Protein AF-A0A6L6ZZL6-F1 (afdb_monomer_lite)

pLDDT: mean 83.83, std 13.06, range [41.16, 98.5]

InterPro domains:
  IPR025153 Ead/Ea22-like protein [PF13935] (2-144)

Structure (mmCIF, N/CA/C/O backbone):
data_AF-A0A6L6ZZL6-F1
#
_entry.id   AF-A0A6L6ZZL6-F1
#
loop_
_atom_site.group_PDB
_atom_site.id
_atom_site.type_symbol
_atom_site.label_atom_id
_atom_site.label_alt_id
_atom_site.label_comp_id
_atom_site.label_asym_id
_atom_site.label_entity_id
_atom_site.label_seq_id
_atom_site.pdbx_PDB_ins_code
_atom_site.Cartn_x
_atom_site.Cartn_y
_atom_site.Cartn_z
_atom_site.occupancy
_atom_site.B_iso_or_equiv
_atom_site.auth_seq_id
_atom_site.auth_comp_id
_atom_site.auth_asym_id
_atom_site.auth_atom_id
_atom_site.pdbx_PDB_model_num
ATOM 1 N N . MET A 1 1 ? 24.757 17.516 -23.265 1.00 49.56 1 MET A N 1
ATOM 2 C CA . MET A 1 1 ? 24.473 16.257 -23.984 1.00 49.56 1 MET A CA 1
ATOM 3 C C . MET A 1 1 ? 23.352 16.519 -24.968 1.00 49.56 1 MET A C 1
ATOM 5 O O . MET A 1 1 ? 22.313 17.016 -24.548 1.00 49.56 1 MET A O 1
ATOM 9 N N . SER A 1 2 ? 23.573 16.273 -26.258 1.00 66.62 2 SER A N 1
ATOM 10 C CA . SER A 1 2 ? 22.495 16.266 -27.250 1.00 66.62 2 SER A CA 1
ATOM 11 C C . SER A 1 2 ? 21.527 15.122 -26.935 1.00 66.62 2 SER A C 1
ATOM 13 O O . SER A 1 2 ? 21.936 14.062 -26.462 1.00 66.62 2 SER A O 1
ATOM 15 N N . LYS A 1 3 ? 20.229 15.348 -27.148 1.00 86.81 3 LYS A N 1
ATOM 16 C CA . LYS A 1 3 ? 19.216 14.299 -27.012 1.00 86.81 3 LYS A CA 1
ATOM 17 C C . LYS A 1 3 ? 19.415 13.307 -28.160 1.00 86.81 3 LYS A C 1
ATOM 19 O O . LYS A 1 3 ? 19.412 13.726 -29.313 1.00 86.81 3 LYS A O 1
ATOM 24 N N . ILE A 1 4 ? 19.618 12.029 -27.842 1.00 90.06 4 ILE A N 1
ATOM 25 C CA . ILE A 1 4 ? 19.694 10.966 -28.851 1.00 90.06 4 ILE A CA 1
ATOM 26 C C . ILE A 1 4 ? 18.319 10.847 -29.512 1.00 90.06 4 ILE A C 1
ATOM 28 O O . ILE A 1 4 ? 17.299 10.773 -28.822 1.00 90.06 4 ILE A O 1
ATOM 32 N N . ASP A 1 5 ? 18.298 10.845 -30.841 1.00 94.31 5 ASP A N 1
ATOM 33 C CA . ASP A 1 5 ? 17.099 10.545 -31.613 1.00 94.31 5 ASP A CA 1
ATOM 34 C C . ASP A 1 5 ? 16.975 9.024 -31.774 1.00 94.31 5 ASP A C 1
ATOM 36 O O . ASP A 1 5 ? 17.610 8.410 -32.632 1.00 94.31 5 ASP A O 1
ATOM 40 N N . TYR A 1 6 ? 16.183 8.407 -30.896 1.00 94.44 6 TYR A N 1
ATOM 41 C CA . TYR A 1 6 ? 15.979 6.958 -30.883 1.00 94.44 6 TYR A CA 1
ATOM 42 C C . TYR A 1 6 ? 15.261 6.443 -32.134 1.00 94.44 6 TYR A C 1
ATOM 44 O O . TYR A 1 6 ? 15.491 5.300 -32.523 1.00 94.44 6 TYR A O 1
ATOM 52 N N . GLN A 1 7 ? 14.424 7.267 -32.773 1.00 94.75 7 GLN A N 1
ATOM 53 C CA . GLN A 1 7 ? 13.713 6.864 -33.983 1.00 94.75 7 GLN A CA 1
ATOM 54 C C . GLN A 1 7 ? 14.668 6.850 -35.174 1.00 94.75 7 GLN A C 1
ATOM 56 O O . GLN A 1 7 ? 14.731 5.859 -35.898 1.00 94.75 7 GLN A O 1
ATOM 61 N N . ALA A 1 8 ? 15.482 7.899 -35.317 1.00 95.56 8 ALA A N 1
ATOM 62 C CA . ALA A 1 8 ? 16.536 7.923 -36.324 1.00 95.56 8 ALA A CA 1
ATOM 63 C C . ALA A 1 8 ? 17.537 6.770 -36.122 1.00 95.56 8 ALA A C 1
ATOM 65 O O . ALA A 1 8 ? 17.935 6.119 -37.087 1.00 95.56 8 ALA A O 1
ATOM 66 N N . LEU A 1 9 ? 17.908 6.468 -34.870 1.00 95.62 9 LEU A N 1
ATOM 67 C CA . LEU A 1 9 ? 18.793 5.344 -34.555 1.00 95.62 9 LEU A CA 1
ATOM 68 C C . LEU A 1 9 ? 18.167 3.990 -34.924 1.00 95.62 9 LEU A C 1
ATOM 70 O O . LEU A 1 9 ? 18.853 3.143 -35.497 1.00 95.62 9 LEU A O 1
ATOM 74 N N . ARG A 1 10 ? 16.871 3.798 -34.645 1.00 97.25 10 ARG A N 1
ATOM 75 C CA . ARG A 1 10 ? 16.126 2.592 -35.032 1.00 97.25 10 ARG A CA 1
ATOM 76 C C . ARG A 1 10 ? 16.127 2.400 -36.546 1.00 97.25 10 ARG A C 1
ATOM 78 O O . ARG A 1 10 ? 16.482 1.326 -37.016 1.00 97.25 10 ARG A O 1
ATOM 85 N N . GLU A 1 11 ? 15.804 3.446 -37.305 1.00 96.94 11 GLU A N 1
ATOM 86 C CA . GLU A 1 11 ? 15.771 3.388 -38.772 1.00 96.94 11 GLU A CA 1
ATOM 87 C C . GLU A 1 11 ? 17.134 3.046 -39.385 1.00 96.94 11 GLU A C 1
ATOM 89 O O . GLU A 1 11 ? 17.204 2.350 -40.399 1.00 96.94 11 GLU A O 1
ATOM 94 N N . ILE A 1 12 ? 18.224 3.539 -38.788 1.00 95.38 12 ILE A N 1
ATOM 95 C CA . ILE A 1 12 ? 19.585 3.197 -39.213 1.00 95.38 12 ILE A CA 1
ATOM 96 C C . ILE A 1 12 ? 19.886 1.727 -38.889 1.00 95.38 12 ILE A C 1
ATOM 98 O O . ILE A 1 12 ? 20.399 1.013 -39.750 1.00 95.38 12 ILE A O 1
ATOM 102 N N . ALA A 1 13 ? 19.534 1.256 -37.689 1.00 94.88 13 ALA A N 1
ATOM 103 C CA . ALA A 1 13 ? 19.768 -0.127 -37.277 1.00 94.88 13 ALA A CA 1
ATOM 104 C C . ALA A 1 13 ? 18.961 -1.138 -38.119 1.00 94.88 13 ALA A C 1
ATOM 106 O O . ALA A 1 13 ? 19.500 -2.159 -38.536 1.00 94.88 13 ALA A O 1
ATOM 107 N N . GLU A 1 14 ? 17.704 -0.842 -38.455 1.00 95.62 14 GLU A N 1
ATOM 108 C CA . GLU A 1 14 ? 16.868 -1.701 -39.311 1.00 95.62 14 GLU A CA 1
ATOM 109 C C . GLU A 1 14 ? 17.412 -1.844 -40.741 1.00 95.62 14 GLU A C 1
ATOM 111 O O . GLU A 1 14 ? 17.222 -2.883 -41.375 1.00 95.62 14 GLU A O 1
ATOM 116 N N . LYS A 1 15 ? 18.095 -0.815 -41.259 1.00 94.31 15 LYS A N 1
ATOM 117 C CA . LYS A 1 15 ? 18.707 -0.823 -42.601 1.00 94.31 15 LYS A CA 1
ATOM 118 C C . LYS A 1 15 ? 20.097 -1.457 -42.629 1.00 94.31 15 LYS A C 1
ATOM 120 O O . LYS A 1 15 ? 20.570 -1.825 -43.704 1.00 94.31 15 LYS A O 1
ATOM 125 N N . ALA A 1 16 ? 20.764 -1.541 -41.483 1.00 91.81 16 ALA A N 1
ATOM 126 C CA . ALA A 1 16 ? 22.101 -2.102 -41.369 1.00 91.81 16 ALA A CA 1
ATOM 127 C C . ALA A 1 16 ? 22.088 -3.639 -41.475 1.00 91.81 16 ALA A C 1
ATOM 129 O O . ALA A 1 16 ? 21.040 -4.287 -41.516 1.00 91.81 16 ALA A O 1
ATOM 130 N N . THR A 1 17 ? 23.273 -4.249 -41.544 1.00 89.44 17 THR A N 1
ATOM 131 C CA . THR A 1 17 ? 23.411 -5.704 -41.676 1.00 89.44 17 THR A CA 1
ATOM 132 C C . THR A 1 17 ? 22.758 -6.415 -40.489 1.00 89.44 17 THR A C 1
ATOM 134 O O . THR A 1 17 ? 23.280 -6.404 -39.378 1.00 89.44 17 THR A O 1
ATOM 137 N N . CYS A 1 18 ? 21.609 -7.052 -40.718 1.00 86.81 18 CYS A N 1
ATOM 138 C CA . CYS A 1 18 ? 20.896 -7.799 -39.685 1.00 86.81 18 CYS A CA 1
ATOM 139 C C . CYS A 1 18 ? 21.624 -9.096 -39.284 1.00 86.81 18 CYS A C 1
ATOM 141 O O . CYS A 1 18 ? 22.400 -9.649 -40.075 1.00 86.81 18 CYS A O 1
ATOM 143 N N . GLY A 1 19 ? 21.301 -9.595 -38.086 1.00 85.00 19 GLY A N 1
ATOM 144 C CA . GLY A 1 19 ? 21.838 -10.833 -37.512 1.00 85.00 19 GLY A CA 1
ATOM 145 C C . GLY A 1 19 ? 22.906 -10.597 -36.442 1.00 85.00 19 GLY A C 1
ATOM 146 O O . GLY A 1 19 ? 23.252 -9.458 -36.135 1.00 85.00 19 GLY A O 1
ATOM 147 N N . VAL A 1 20 ? 23.411 -11.688 -35.862 1.00 84.94 20 VAL A N 1
ATOM 148 C CA . VAL A 1 20 ? 24.568 -11.656 -34.954 1.00 84.94 20 VAL A CA 1
ATOM 149 C C . VAL A 1 20 ? 25.821 -11.394 -35.778 1.00 84.94 20 VAL A C 1
ATOM 151 O O . VAL A 1 20 ? 25.981 -11.960 -36.857 1.00 84.94 20 VAL A O 1
ATOM 154 N N . TRP A 1 21 ? 26.684 -10.510 -35.288 1.00 88.44 21 TRP A N 1
ATOM 155 C CA . TRP A 1 21 ? 27.968 -10.230 -35.914 1.00 88.44 21 TRP A CA 1
ATOM 156 C C . TRP A 1 21 ? 29.036 -10.987 -35.133 1.00 88.44 21 TRP A C 1
ATOM 158 O O . TRP A 1 21 ? 29.104 -10.867 -33.912 1.00 88.44 21 TRP A O 1
ATOM 168 N N . SER A 1 22 ? 29.840 -11.784 -35.829 1.00 81.38 22 SER A N 1
ATOM 169 C CA . SER A 1 22 ? 30.973 -12.500 -35.247 1.00 81.38 22 SER A CA 1
ATOM 170 C C . SER A 1 22 ? 32.254 -12.097 -35.959 1.00 81.38 22 SER A C 1
ATOM 172 O O . SER A 1 22 ? 32.299 -12.070 -37.193 1.00 81.38 22 SER A O 1
ATOM 174 N N . LEU A 1 23 ? 33.280 -11.805 -35.164 1.00 76.50 23 LEU A N 1
ATOM 175 C CA . LEU A 1 23 ? 34.645 -11.609 -35.631 1.00 76.50 23 LEU A CA 1
ATOM 176 C C . LEU A 1 23 ? 35.369 -12.952 -35.625 1.00 76.50 23 LEU A C 1
ATOM 178 O O . LEU A 1 23 ? 35.178 -13.769 -34.723 1.00 76.50 23 LEU A O 1
ATOM 182 N N . GLU A 1 24 ? 36.214 -13.169 -36.623 1.00 69.88 24 GLU A N 1
ATOM 183 C CA . GLU A 1 24 ? 37.090 -14.332 -36.700 1.00 69.88 24 GLU A CA 1
ATOM 184 C C . GLU A 1 24 ? 38.510 -13.858 -37.003 1.00 69.88 24 GLU A C 1
ATOM 186 O O . GLU A 1 24 ? 38.744 -13.205 -38.018 1.00 69.88 24 GLU A O 1
ATOM 191 N N . TYR A 1 25 ? 39.460 -14.207 -36.137 1.00 66.44 25 TYR A N 1
ATOM 192 C CA . TYR A 1 25 ? 40.874 -13.863 -36.296 1.00 66.44 25 TYR A CA 1
ATOM 193 C C . TYR A 1 25 ? 41.646 -15.062 -36.896 1.00 66.44 25 TYR A C 1
ATOM 195 O O . TYR A 1 25 ? 41.497 -16.183 -36.407 1.00 66.44 25 TYR A O 1
ATOM 203 N N . GLY A 1 26 ? 42.462 -14.870 -37.950 1.00 58.50 26 GLY A N 1
ATOM 204 C CA . GLY A 1 26 ? 43.288 -15.945 -38.540 1.00 58.50 26 GLY A CA 1
ATOM 205 C C . GLY A 1 26 ? 43.981 -15.619 -39.879 1.00 58.50 26 GLY A C 1
ATOM 206 O O . GLY A 1 26 ? 43.631 -14.647 -40.546 1.00 58.50 26 GLY A O 1
ATOM 207 N N . GLU A 1 27 ? 44.962 -16.444 -40.279 1.00 51.25 27 GLU A N 1
ATOM 208 C CA . GLU A 1 27 ? 45.781 -16.243 -41.494 1.00 51.25 27 GLU A CA 1
ATOM 209 C C . GLU A 1 27 ? 44.939 -16.255 -42.787 1.00 51.25 27 GLU A C 1
ATOM 211 O O . GLU A 1 27 ? 44.132 -17.157 -43.027 1.00 51.25 27 GLU A O 1
ATOM 216 N N . GLY A 1 28 ? 45.148 -15.245 -43.641 1.00 52.66 28 GLY A N 1
ATOM 217 C CA . GLY A 1 28 ? 44.528 -15.138 -44.969 1.00 52.66 28 GLY A CA 1
ATOM 218 C C . GLY A 1 28 ? 43.114 -14.549 -45.006 1.00 52.66 28 GLY A C 1
ATOM 219 O O . GLY A 1 28 ? 42.440 -14.674 -46.028 1.00 52.66 28 GLY A O 1
ATOM 220 N N . ARG A 1 29 ? 42.648 -13.932 -43.912 1.00 55.00 29 ARG A N 1
ATOM 221 C CA . ARG A 1 29 ? 41.299 -13.338 -43.810 1.00 55.00 29 ARG A CA 1
ATOM 222 C C . ARG A 1 29 ? 41.285 -11.826 -43.612 1.00 55.00 29 ARG A C 1
ATOM 224 O O . ARG A 1 29 ? 40.206 -11.269 -43.490 1.00 55.00 29 ARG A O 1
ATOM 231 N N . PHE A 1 30 ? 42.444 -11.176 -43.598 1.00 54.28 30 PHE A N 1
ATOM 232 C CA . PHE A 1 30 ? 42.558 -9.727 -43.457 1.00 54.28 30 PHE A CA 1
ATOM 233 C C . PHE A 1 30 ? 42.684 -9.081 -44.840 1.00 54.28 30 PHE A C 1
ATOM 235 O O . PHE A 1 30 ? 43.651 -9.342 -45.556 1.00 54.28 30 PHE A O 1
ATOM 242 N N . ASP A 1 31 ? 41.720 -8.241 -45.218 1.00 53.53 31 ASP A N 1
ATOM 243 C CA . ASP A 1 31 ? 41.870 -7.301 -46.337 1.00 53.53 31 ASP A CA 1
ATOM 244 C C . ASP A 1 31 ? 42.444 -5.986 -45.779 1.00 53.53 31 ASP A C 1
ATOM 246 O O . ASP A 1 31 ? 41.759 -4.978 -45.640 1.00 53.53 31 ASP A O 1
ATOM 250 N N . GLY A 1 32 ? 43.694 -6.038 -45.307 1.00 61.94 32 GLY A N 1
ATOM 251 C CA . GLY A 1 32 ? 44.340 -4.914 -44.620 1.00 61.94 32 GLY A CA 1
ATOM 252 C C . GLY A 1 32 ? 43.768 -4.621 -43.224 1.00 61.94 32 GLY A C 1
ATOM 253 O O . GLY A 1 32 ? 43.545 -5.533 -42.432 1.00 61.94 32 GLY A O 1
ATOM 254 N N . ASP A 1 33 ? 43.560 -3.337 -42.923 1.00 67.94 33 ASP A N 1
ATOM 255 C CA . ASP A 1 33 ? 43.103 -2.821 -41.621 1.00 67.94 33 ASP A CA 1
ATOM 256 C C . ASP A 1 33 ? 41.576 -2.934 -41.406 1.00 67.94 33 ASP A C 1
ATOM 258 O O . ASP A 1 33 ? 41.033 -2.283 -40.522 1.00 67.94 33 ASP A O 1
ATOM 262 N N . ASP A 1 34 ? 40.827 -3.676 -42.221 1.00 72.94 34 ASP A N 1
ATOM 263 C CA . ASP A 1 34 ? 39.363 -3.715 -42.109 1.00 72.94 34 ASP A CA 1
ATOM 264 C C . ASP A 1 34 ? 38.869 -4.725 -41.057 1.00 72.94 34 ASP A C 1
ATOM 266 O O . ASP A 1 34 ? 39.271 -5.889 -41.027 1.00 72.94 34 ASP A O 1
ATOM 270 N N . ALA A 1 35 ? 37.919 -4.302 -40.218 1.00 74.12 35 ALA A N 1
ATOM 271 C CA . ALA A 1 35 ? 37.148 -5.188 -39.357 1.00 74.12 35 ALA A CA 1
ATOM 272 C C . ALA A 1 35 ? 36.036 -5.858 -40.171 1.00 74.12 35 ALA A C 1
ATOM 274 O O . ALA A 1 35 ? 35.166 -5.195 -40.749 1.00 74.12 35 ALA A O 1
ATOM 275 N N . LEU A 1 36 ? 36.060 -7.189 -40.196 1.00 78.50 36 LEU A N 1
ATOM 276 C CA . LEU A 1 36 ? 35.188 -8.016 -41.023 1.00 78.50 36 LEU A CA 1
ATOM 277 C C . LEU A 1 36 ? 34.213 -8.810 -40.155 1.00 78.50 36 LEU A C 1
ATOM 279 O O . LEU A 1 36 ? 34.621 -9.473 -39.206 1.00 78.50 36 LEU A O 1
ATOM 283 N N . ILE A 1 37 ? 32.935 -8.814 -40.527 1.00 81.38 37 ILE A N 1
ATOM 284 C CA . ILE A 1 37 ? 31.929 -9.703 -39.931 1.00 81.38 37 ILE A CA 1
ATOM 285 C C . ILE A 1 37 ? 31.617 -10.854 -40.882 1.00 81.38 37 ILE A C 1
ATOM 287 O O . ILE A 1 37 ? 31.582 -10.666 -42.100 1.00 81.38 37 ILE A O 1
ATOM 291 N N . HIS A 1 38 ? 31.347 -12.039 -40.336 1.00 81.00 38 HIS A N 1
ATOM 292 C CA . HIS A 1 38 ? 30.894 -13.179 -41.129 1.00 81.00 38 HIS A CA 1
ATOM 293 C C . HIS A 1 38 ? 29.362 -13.241 -41.218 1.00 81.00 38 HIS A C 1
ATOM 295 O O . HIS A 1 38 ? 28.661 -13.142 -40.211 1.00 81.00 38 HIS A O 1
ATOM 301 N N . ARG A 1 39 ? 28.832 -13.490 -42.421 1.00 77.81 39 ARG A N 1
ATOM 302 C CA . ARG A 1 39 ? 27.427 -13.846 -42.651 1.00 77.81 39 ARG A CA 1
ATOM 303 C C . ARG A 1 39 ? 27.336 -15.080 -43.542 1.00 77.81 39 ARG A C 1
ATOM 305 O O . ARG A 1 39 ? 27.820 -15.062 -44.667 1.00 77.81 39 ARG A O 1
ATOM 312 N N . GLU A 1 40 ? 26.572 -16.079 -43.109 1.00 73.56 40 GLU A N 1
ATOM 313 C CA . GLU A 1 40 ? 26.382 -17.344 -43.839 1.00 73.56 40 GLU A CA 1
ATOM 314 C C . GLU A 1 40 ? 25.975 -17.148 -45.316 1.00 73.56 40 GLU A C 1
ATOM 316 O O . GLU A 1 40 ? 26.486 -17.820 -46.206 1.00 73.56 40 GLU A O 1
ATOM 321 N N . ALA A 1 41 ? 25.103 -16.174 -45.600 1.00 75.88 41 ALA A N 1
ATOM 322 C CA . ALA A 1 41 ? 24.614 -15.904 -46.953 1.00 75.88 41 ALA A CA 1
ATOM 323 C C . ALA A 1 41 ? 25.554 -15.056 -47.838 1.00 75.88 41 ALA A C 1
ATOM 325 O O . ALA A 1 41 ? 25.331 -14.987 -49.044 1.00 75.88 41 ALA A O 1
ATOM 326 N N . ALA A 1 42 ? 26.541 -14.358 -47.265 1.00 76.31 42 ALA A N 1
ATOM 327 C CA . ALA A 1 42 ? 27.324 -13.337 -47.978 1.00 76.31 42 ALA A CA 1
ATOM 328 C C . ALA A 1 42 ? 28.846 -13.416 -47.750 1.00 76.31 42 ALA A C 1
ATOM 330 O O . ALA A 1 42 ? 29.586 -12.674 -48.388 1.00 76.31 42 ALA A O 1
ATOM 331 N N . GLY A 1 43 ? 29.325 -14.311 -46.884 1.00 80.62 43 GLY A N 1
ATOM 332 C CA . GLY A 1 43 ? 30.735 -14.398 -46.513 1.00 80.62 43 GLY A CA 1
ATOM 333 C C . GLY A 1 43 ? 31.169 -13.249 -45.601 1.00 80.62 43 GLY A C 1
ATOM 334 O O . GLY A 1 43 ? 30.412 -12.832 -44.723 1.00 80.62 43 GLY A O 1
ATOM 335 N N . TYR A 1 44 ? 32.398 -12.762 -45.789 1.00 81.94 44 TYR A N 1
ATOM 336 C CA . TYR A 1 44 ? 32.968 -11.666 -45.000 1.00 81.94 44 TYR A CA 1
ATOM 337 C C . TYR A 1 44 ? 32.570 -10.306 -45.567 1.00 81.94 44 TYR A C 1
ATOM 339 O O . TYR A 1 44 ? 32.665 -10.079 -46.773 1.00 81.94 44 TYR A O 1
ATOM 347 N N . ILE A 1 45 ? 32.138 -9.400 -44.690 1.00 82.81 45 ILE A N 1
ATOM 348 C CA . ILE A 1 45 ? 31.734 -8.035 -45.042 1.00 82.81 45 ILE A CA 1
ATOM 349 C C . ILE A 1 45 ? 32.518 -7.047 -44.165 1.00 82.81 45 ILE A C 1
ATOM 351 O O . ILE A 1 45 ? 32.477 -7.200 -42.941 1.00 82.81 45 ILE A O 1
ATOM 355 N N . PRO A 1 46 ? 33.183 -6.025 -44.739 1.00 83.50 46 PRO A N 1
ATOM 356 C CA . PRO A 1 46 ? 33.829 -4.971 -43.961 1.00 83.50 46 PRO A CA 1
ATOM 357 C C . PRO A 1 46 ? 32.794 -4.033 -43.340 1.00 83.50 46 PRO A C 1
ATOM 359 O O . PRO A 1 46 ? 31.868 -3.573 -44.012 1.00 83.50 46 PRO A O 1
ATOM 362 N N . ILE A 1 47 ? 32.951 -3.756 -42.046 1.00 82.00 47 ILE A N 1
ATOM 363 C CA . ILE A 1 47 ? 32.062 -2.867 -41.275 1.00 82.00 47 ILE A CA 1
ATOM 364 C C . ILE A 1 47 ? 32.733 -1.550 -40.881 1.00 82.00 47 ILE A C 1
ATOM 366 O O . ILE A 1 47 ? 32.050 -0.535 -40.747 1.00 82.00 47 ILE A O 1
ATOM 370 N N . CYS A 1 48 ? 34.055 -1.543 -40.726 1.00 80.31 48 CYS A N 1
ATOM 371 C CA . CYS A 1 48 ? 34.864 -0.356 -40.470 1.00 80.31 48 CYS A CA 1
ATOM 372 C C . CYS A 1 48 ? 36.345 -0.668 -40.708 1.00 80.31 48 CYS A C 1
ATOM 374 O O . CYS A 1 48 ? 36.742 -1.829 -40.679 1.00 80.31 48 CYS A O 1
ATOM 376 N N . ARG A 1 49 ? 37.156 0.375 -40.897 1.00 81.69 49 ARG A N 1
ATOM 377 C CA . ARG A 1 49 ? 38.615 0.265 -40.898 1.00 81.69 49 ARG A CA 1
ATOM 378 C C . ARG A 1 49 ? 39.146 0.533 -39.492 1.00 81.69 49 ARG A C 1
ATOM 380 O O . ARG A 1 49 ? 38.853 1.585 -38.926 1.00 81.69 49 ARG A O 1
ATOM 387 N N . ILE A 1 50 ? 39.901 -0.412 -38.952 1.00 78.31 50 ILE A N 1
ATOM 388 C CA . ILE A 1 50 ? 40.545 -0.391 -37.642 1.00 78.31 50 ILE A CA 1
ATOM 389 C C . ILE A 1 50 ? 42.029 -0.748 -37.827 1.00 78.31 50 ILE A C 1
ATOM 391 O O . ILE A 1 50 ? 42.411 -1.917 -37.897 1.00 78.31 50 ILE A O 1
ATOM 395 N N . GLU A 1 51 ? 42.869 0.284 -37.916 1.00 78.94 51 GLU A N 1
ATOM 396 C CA . GLU A 1 51 ? 44.314 0.129 -38.116 1.00 78.94 51 GLU A CA 1
ATOM 397 C C . GLU A 1 51 ? 44.942 -0.667 -36.982 1.00 78.94 51 GLU A C 1
ATOM 399 O O . GLU A 1 51 ? 44.664 -0.396 -35.822 1.00 78.94 51 GLU A O 1
ATOM 404 N N . GLY A 1 52 ? 45.797 -1.637 -37.298 1.00 73.19 52 GLY A N 1
ATOM 405 C CA . GLY A 1 52 ? 46.519 -2.374 -36.259 1.00 73.19 52 GLY A CA 1
ATOM 406 C C . GLY A 1 52 ? 45.763 -3.539 -35.617 1.00 73.19 52 GLY A C 1
ATOM 407 O O . GLY A 1 52 ? 46.330 -4.228 -34.77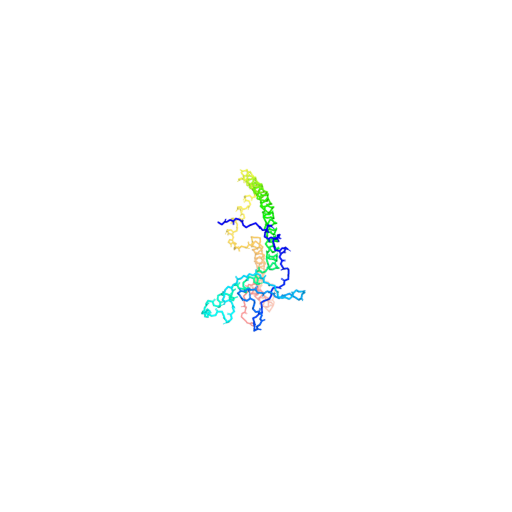8 1.00 73.19 52 GLY A O 1
ATOM 408 N N . ALA A 1 53 ? 44.520 -3.829 -36.016 1.00 70.69 53 ALA A N 1
ATOM 409 C CA . ALA A 1 53 ? 43.736 -4.920 -35.422 1.00 70.69 53 ALA A CA 1
ATOM 410 C C . ALA A 1 53 ? 44.250 -6.340 -35.766 1.00 70.69 53 ALA A C 1
ATOM 412 O O . ALA A 1 53 ? 43.791 -7.321 -35.173 1.00 70.69 53 ALA A O 1
ATOM 413 N N . HIS A 1 54 ? 45.197 -6.472 -36.706 1.00 70.31 54 HIS A N 1
ATOM 414 C CA . HIS A 1 54 ? 45.755 -7.755 -37.140 1.00 70.31 54 HIS A CA 1
ATOM 415 C C . HIS A 1 54 ? 47.192 -7.994 -36.618 1.00 70.31 54 HIS A C 1
ATOM 417 O O . HIS A 1 54 ? 47.968 -7.040 -36.500 1.00 70.31 54 HIS A O 1
ATOM 423 N N . PRO A 1 55 ? 47.596 -9.260 -36.364 1.00 67.81 55 PRO A N 1
ATOM 424 C CA . PRO A 1 55 ? 48.916 -9.585 -35.797 1.00 67.81 55 PRO A CA 1
ATOM 425 C C . PRO A 1 55 ? 50.117 -9.151 -36.654 1.00 67.81 55 PRO A C 1
ATOM 427 O O . PRO A 1 55 ? 51.218 -8.948 -36.152 1.00 67.81 55 PRO A O 1
ATOM 430 N N . GLU A 1 56 ? 49.915 -9.017 -37.965 1.00 71.50 56 GLU A N 1
ATOM 431 C CA . GLU A 1 56 ? 50.954 -8.647 -38.941 1.00 71.50 56 GLU A CA 1
ATOM 432 C C . GLU A 1 56 ? 51.105 -7.122 -39.117 1.00 71.50 56 GLU A C 1
ATOM 434 O O . GLU A 1 56 ? 51.839 -6.669 -39.992 1.00 71.50 56 GLU A O 1
ATOM 439 N N . SER A 1 57 ? 50.398 -6.310 -38.326 1.00 71.69 57 SER A N 1
ATOM 440 C CA . SER A 1 57 ? 50.243 -4.867 -38.565 1.00 71.69 57 SER A CA 1
ATOM 441 C C . SER A 1 57 ? 51.478 -4.021 -38.238 1.00 71.69 57 SER A C 1
ATOM 443 O O . SER A 1 57 ? 51.470 -2.807 -38.424 1.00 71.69 57 SER A O 1
ATOM 445 N N . CYS A 1 58 ? 52.567 -4.648 -37.781 1.00 75.62 58 CYS A N 1
ATOM 446 C CA . CYS A 1 58 ? 53.819 -4.010 -37.355 1.00 75.62 58 CYS A CA 1
ATOM 447 C C . CYS A 1 58 ? 53.681 -2.991 -36.200 1.00 75.62 58 CYS A C 1
ATOM 449 O O . CYS A 1 58 ? 54.688 -2.391 -35.819 1.00 75.62 58 CYS A O 1
ATOM 451 N N . PHE A 1 59 ? 52.484 -2.800 -35.636 1.00 80.00 59 PHE A N 1
ATOM 452 C CA . PHE A 1 59 ? 52.252 -1.992 -34.437 1.00 80.00 59 PHE A CA 1
ATOM 453 C C . PHE A 1 59 ? 52.624 -2.759 -33.164 1.00 80.00 59 PHE A C 1
ATOM 455 O O . PHE A 1 59 ? 52.746 -3.985 -33.184 1.00 80.00 59 PHE A O 1
ATOM 462 N N . ASP A 1 60 ? 52.813 -2.045 -32.055 1.00 84.50 60 ASP A N 1
ATOM 463 C CA . ASP A 1 60 ? 53.056 -2.665 -30.751 1.00 84.50 60 ASP A CA 1
ATOM 464 C C . ASP A 1 60 ? 51.820 -3.406 -30.207 1.00 84.50 60 ASP A C 1
ATOM 466 O O . ASP A 1 60 ? 50.686 -3.136 -30.602 1.00 84.50 60 ASP A O 1
ATOM 470 N N . GLU A 1 61 ? 52.053 -4.366 -29.306 1.00 81.94 61 GLU A N 1
ATOM 471 C CA . GLU A 1 61 ? 51.013 -5.250 -28.756 1.00 81.94 61 GLU A CA 1
ATOM 472 C C . GLU A 1 61 ? 49.893 -4.486 -28.032 1.00 81.94 61 GLU A C 1
ATOM 474 O O . GLU A 1 61 ? 48.729 -4.882 -28.128 1.00 81.94 61 GLU A O 1
ATOM 479 N N . ASP A 1 62 ? 50.220 -3.384 -27.348 1.00 81.62 62 ASP A N 1
ATOM 480 C CA . ASP A 1 62 ? 49.238 -2.581 -26.614 1.00 81.62 62 ASP A CA 1
ATOM 481 C C . ASP A 1 62 ? 48.263 -1.907 -27.587 1.00 81.62 62 ASP A C 1
ATOM 483 O O . ASP A 1 62 ? 47.044 -1.979 -27.401 1.00 81.62 62 ASP A O 1
ATOM 487 N N . PHE A 1 63 ? 48.785 -1.319 -28.669 1.00 79.62 63 PHE A N 1
ATOM 488 C CA . PHE A 1 63 ? 47.961 -0.758 -29.732 1.00 79.62 63 PHE A CA 1
ATOM 489 C C . PHE A 1 63 ? 47.116 -1.843 -30.407 1.00 79.62 63 PHE A C 1
ATOM 491 O O . PHE A 1 63 ? 45.911 -1.667 -30.540 1.00 79.62 63 PHE A O 1
ATOM 498 N N . GLN A 1 64 ? 47.690 -2.996 -30.767 1.00 79.44 64 GLN A N 1
ATOM 499 C CA . GLN A 1 64 ? 46.930 -4.082 -31.407 1.00 79.44 64 GLN A CA 1
ATOM 500 C C . GLN A 1 64 ? 45.742 -4.558 -30.553 1.00 79.44 64 GLN A C 1
ATOM 502 O O . GLN A 1 64 ? 44.642 -4.775 -31.071 1.00 79.44 64 GLN A O 1
ATOM 507 N N . MET A 1 65 ? 45.939 -4.687 -29.240 1.00 82.62 65 MET A N 1
ATOM 508 C CA . MET A 1 65 ? 44.903 -5.146 -28.316 1.00 82.62 65 MET A CA 1
ATOM 509 C C . MET A 1 65 ? 43.759 -4.133 -28.159 1.00 82.62 65 MET A C 1
ATOM 511 O O . MET A 1 65 ? 42.594 -4.530 -28.112 1.00 82.62 65 MET A O 1
ATOM 515 N N . GLU A 1 66 ? 44.056 -2.829 -28.142 1.00 86.56 66 GLU A N 1
ATOM 516 C CA . GLU A 1 66 ? 43.024 -1.781 -28.159 1.00 86.56 66 GLU A CA 1
ATOM 517 C C . GLU A 1 66 ? 42.160 -1.866 -29.427 1.00 86.56 66 GLU A C 1
ATOM 519 O O . GLU A 1 66 ? 40.934 -1.754 -29.378 1.00 86.56 66 GLU A O 1
ATOM 524 N N . GLN A 1 67 ? 42.789 -2.118 -30.571 1.00 84.94 67 GLN A N 1
ATOM 525 C CA . GLN A 1 67 ? 42.118 -2.159 -31.869 1.00 84.94 67 GLN A CA 1
ATOM 526 C C . GLN A 1 67 ? 41.228 -3.400 -32.012 1.00 84.94 67 GLN A C 1
ATOM 528 O O . GLN A 1 67 ? 40.093 -3.300 -32.485 1.00 84.94 67 GLN A O 1
ATOM 533 N N . GLN A 1 68 ? 41.675 -4.551 -31.506 1.00 83.25 68 GLN A N 1
ATOM 534 C CA . GLN A 1 68 ? 40.832 -5.746 -31.385 1.00 83.25 68 GLN A CA 1
ATOM 535 C C . GLN A 1 68 ? 39.630 -5.500 -30.464 1.00 83.25 68 GLN A C 1
ATOM 537 O O . GLN A 1 68 ? 38.499 -5.823 -30.830 1.00 83.25 68 GLN A O 1
ATOM 542 N N . ALA A 1 69 ? 39.833 -4.838 -29.320 1.00 87.00 69 ALA A N 1
ATOM 543 C CA . ALA A 1 69 ? 38.739 -4.481 -28.417 1.00 87.00 69 ALA A CA 1
ATOM 544 C C . ALA A 1 69 ? 37.717 -3.532 -29.078 1.00 87.00 69 ALA A C 1
ATOM 546 O O . ALA A 1 69 ? 36.508 -3.691 -28.891 1.00 87.00 69 ALA A O 1
ATOM 547 N N . ASN A 1 70 ? 38.176 -2.579 -29.896 1.00 87.75 70 ASN A N 1
ATOM 548 C CA . ASN A 1 70 ? 37.300 -1.697 -30.672 1.00 87.75 70 ASN A CA 1
ATOM 549 C C . ASN A 1 70 ? 36.469 -2.480 -31.701 1.00 87.75 70 ASN A C 1
ATOM 551 O O . ASN A 1 70 ? 35.266 -2.236 -31.833 1.00 87.75 70 ASN A O 1
ATOM 555 N N . ALA A 1 71 ? 37.081 -3.440 -32.401 1.00 85.81 71 ALA A N 1
ATOM 556 C CA . ALA A 1 71 ? 36.378 -4.314 -33.337 1.00 85.81 71 ALA A CA 1
ATOM 557 C C . ALA A 1 71 ? 35.283 -5.114 -32.618 1.00 85.81 71 ALA A C 1
ATOM 559 O O . ALA A 1 71 ? 34.124 -5.126 -33.046 1.00 85.81 71 ALA A O 1
ATOM 560 N N . GLU A 1 72 ? 35.640 -5.748 -31.499 1.00 88.06 72 GLU A N 1
ATOM 561 C CA . GLU A 1 72 ? 34.729 -6.551 -30.679 1.00 88.06 72 GLU A CA 1
ATOM 562 C C . GLU A 1 72 ? 33.568 -5.725 -30.144 1.00 88.06 72 GLU A C 1
ATOM 564 O O . GLU A 1 72 ? 32.421 -6.173 -30.189 1.00 88.06 72 GLU A O 1
ATOM 569 N N . PHE A 1 73 ? 33.834 -4.493 -29.707 1.00 91.06 73 PHE A N 1
ATOM 570 C CA . PHE A 1 73 ? 32.793 -3.574 -29.272 1.00 91.06 73 PHE A CA 1
ATOM 571 C C . PHE A 1 73 ? 31.789 -3.280 -30.391 1.00 91.06 73 PHE A C 1
ATOM 573 O O . PHE A 1 73 ? 30.584 -3.355 -30.156 1.00 91.06 73 PHE A O 1
ATOM 580 N N . ILE A 1 74 ? 32.252 -2.989 -31.611 1.00 89.94 74 ILE A N 1
ATOM 581 C CA . ILE A 1 74 ? 31.365 -2.712 -32.752 1.00 89.94 74 ILE A CA 1
ATOM 582 C C . ILE A 1 74 ? 30.545 -3.957 -33.120 1.00 89.94 74 ILE A C 1
ATOM 584 O O . ILE A 1 74 ? 29.346 -3.847 -33.384 1.00 89.94 74 ILE A O 1
ATOM 588 N N . ALA A 1 75 ? 31.159 -5.144 -33.096 1.00 89.44 75 ALA A N 1
ATOM 589 C CA . ALA A 1 75 ? 30.463 -6.405 -33.342 1.00 89.44 75 ALA A CA 1
ATOM 590 C C . ALA A 1 75 ? 29.417 -6.726 -32.259 1.00 89.44 75 ALA A C 1
ATOM 592 O O . ALA A 1 75 ? 28.330 -7.211 -32.573 1.00 89.44 75 ALA A O 1
ATOM 593 N N . ALA A 1 76 ? 29.699 -6.418 -30.992 1.00 91.94 76 ALA A N 1
ATOM 594 C CA . ALA A 1 76 ? 28.747 -6.587 -29.897 1.00 91.94 76 ALA A CA 1
ATOM 595 C C . ALA A 1 76 ? 27.610 -5.550 -29.952 1.00 91.94 76 ALA A C 1
ATOM 597 O O . ALA A 1 76 ? 26.442 -5.893 -29.752 1.00 91.94 76 ALA A O 1
ATOM 598 N N . ALA A 1 77 ? 27.929 -4.295 -30.280 1.00 93.75 77 ALA A N 1
ATOM 599 C CA . ALA A 1 77 ? 26.994 -3.182 -30.458 1.00 93.75 77 ALA A CA 1
ATOM 600 C C . ALA A 1 77 ? 26.338 -3.169 -31.853 1.00 93.75 77 ALA A C 1
ATOM 602 O O . ALA A 1 77 ? 26.003 -2.112 -32.394 1.00 93.75 77 ALA A O 1
ATOM 603 N N . ASN A 1 78 ? 26.154 -4.348 -32.444 1.00 92.88 78 ASN A N 1
ATOM 604 C CA . ASN A 1 78 ? 25.566 -4.495 -33.763 1.00 92.88 78 ASN A CA 1
ATOM 605 C C . ASN A 1 78 ? 24.086 -4.048 -33.805 1.00 92.88 78 ASN A C 1
ATOM 607 O O . ASN A 1 78 ? 23.444 -3.834 -32.768 1.00 92.88 78 ASN A O 1
ATOM 611 N N . PRO A 1 79 ? 23.488 -3.948 -35.006 1.00 95.06 79 PRO A N 1
ATOM 612 C CA . PRO A 1 79 ? 22.113 -3.492 -35.157 1.00 95.06 79 PRO A CA 1
ATOM 613 C C . PRO A 1 79 ? 21.085 -4.327 -34.388 1.00 95.06 79 PRO A C 1
ATOM 615 O O . PRO A 1 79 ? 20.125 -3.769 -33.864 1.00 95.06 79 PRO A O 1
ATOM 618 N N . ALA A 1 80 ? 21.286 -5.644 -34.272 1.00 94.88 80 ALA A N 1
ATOM 619 C CA . ALA A 1 80 ? 20.387 -6.514 -33.514 1.00 94.88 80 ALA A CA 1
ATOM 620 C C . ALA A 1 80 ? 20.391 -6.171 -32.014 1.00 94.88 80 ALA A C 1
ATOM 622 O O . ALA A 1 80 ? 19.324 -6.036 -31.413 1.00 94.88 80 ALA A O 1
ATOM 623 N N . THR A 1 81 ? 21.574 -5.968 -31.427 1.00 95.94 81 THR A N 1
ATOM 624 C CA . THR A 1 81 ? 21.730 -5.526 -30.036 1.00 95.94 81 THR A CA 1
ATOM 625 C C . THR A 1 81 ? 21.115 -4.145 -29.826 1.00 95.94 81 THR A C 1
ATOM 627 O O . THR A 1 81 ? 20.356 -3.950 -28.878 1.00 95.94 81 THR A O 1
ATOM 630 N N . VAL A 1 82 ? 21.381 -3.188 -30.723 1.00 96.06 82 VAL A N 1
ATOM 631 C CA . VAL A 1 82 ? 20.820 -1.829 -30.626 1.00 96.06 82 VAL A CA 1
ATOM 632 C C . VAL A 1 82 ? 19.290 -1.855 -30.673 1.00 96.06 82 VAL A C 1
ATOM 634 O O . VAL A 1 82 ? 18.651 -1.215 -29.842 1.00 96.06 82 VAL A O 1
ATOM 637 N N . LEU A 1 83 ? 18.687 -2.624 -31.584 1.00 97.00 83 LEU A N 1
ATOM 638 C CA . LEU A 1 83 ? 17.229 -2.763 -31.666 1.00 97.00 83 LEU A CA 1
ATOM 639 C C . LEU A 1 83 ? 16.639 -3.385 -30.396 1.00 97.00 83 LEU A C 1
ATOM 641 O O . LEU A 1 83 ? 15.657 -2.865 -29.870 1.00 97.00 83 LEU A O 1
ATOM 645 N N . ALA A 1 84 ? 17.268 -4.431 -29.855 1.00 97.12 84 ALA A N 1
ATOM 646 C CA . ALA A 1 84 ? 16.826 -5.051 -28.608 1.00 97.12 84 ALA A CA 1
ATOM 647 C C . ALA A 1 84 ? 16.862 -4.068 -27.422 1.00 97.12 84 ALA A C 1
ATOM 649 O O . ALA A 1 84 ? 15.917 -4.016 -26.631 1.00 97.12 84 ALA A O 1
ATOM 650 N N . LEU A 1 85 ? 17.915 -3.249 -27.327 1.00 97.25 85 LEU A N 1
ATOM 651 C CA . LEU A 1 85 ? 18.029 -2.201 -26.308 1.00 97.25 85 LEU A CA 1
ATOM 652 C C . LEU A 1 85 ? 16.971 -1.104 -26.489 1.00 97.25 85 L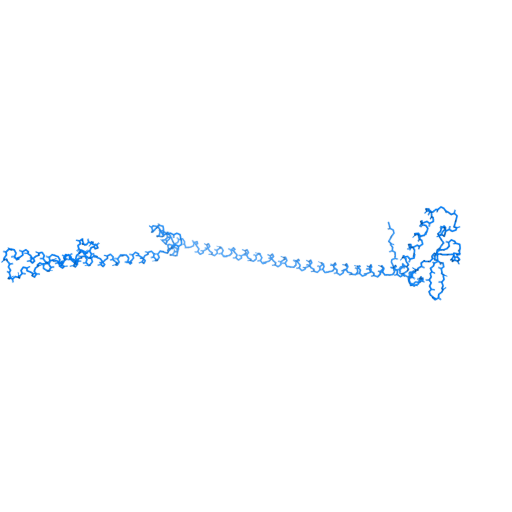EU A C 1
ATOM 654 O O . LEU A 1 85 ? 16.402 -0.631 -25.506 1.00 97.25 85 LEU A O 1
ATOM 658 N N . LEU A 1 86 ? 16.675 -0.709 -27.730 1.00 97.12 86 LEU A N 1
ATOM 659 C CA . LEU A 1 86 ? 15.613 0.255 -28.029 1.00 97.12 86 LEU A CA 1
ATOM 660 C C . LEU A 1 86 ? 14.225 -0.288 -27.658 1.00 97.12 86 LEU A C 1
ATOM 662 O O . LEU A 1 86 ? 13.420 0.448 -27.086 1.00 97.12 86 LEU A O 1
ATOM 666 N N . ASP A 1 87 ? 13.956 -1.568 -27.919 1.00 97.25 87 ASP A N 1
ATOM 667 C CA . ASP A 1 87 ? 12.706 -2.233 -27.531 1.00 97.25 87 ASP A CA 1
ATOM 668 C C . ASP A 1 87 ? 12.561 -2.328 -26.005 1.00 97.25 87 ASP A C 1
ATOM 670 O O . ASP A 1 87 ? 11.478 -2.132 -25.444 1.00 97.25 87 ASP A O 1
ATOM 674 N N . GLU A 1 88 ? 13.648 -2.629 -25.292 1.00 98.00 88 GLU A N 1
ATOM 675 C CA . GLU A 1 88 ? 13.667 -2.601 -23.829 1.00 98.00 88 GLU A CA 1
ATOM 676 C C . GLU A 1 88 ? 13.419 -1.191 -23.285 1.00 98.00 88 GLU A C 1
ATOM 678 O O . GLU A 1 88 ? 12.581 -1.011 -22.397 1.00 98.00 88 GLU A O 1
ATOM 683 N N . LEU A 1 89 ? 14.080 -0.183 -23.856 1.00 96.44 89 LEU A N 1
ATOM 684 C CA . LEU A 1 89 ? 13.896 1.209 -23.470 1.00 96.44 89 LEU A CA 1
ATOM 685 C C . LEU A 1 89 ? 12.447 1.666 -23.678 1.00 96.44 89 LEU A C 1
ATOM 687 O O . LEU A 1 89 ? 11.874 2.299 -22.790 1.00 96.44 89 LEU A O 1
ATOM 691 N N . GLU A 1 90 ? 11.836 1.329 -24.814 1.00 96.06 90 GLU A N 1
ATOM 692 C CA . GLU A 1 90 ? 10.442 1.665 -25.101 1.00 96.06 90 GLU A CA 1
ATOM 693 C C . GLU A 1 90 ? 9.484 1.000 -24.102 1.00 96.06 90 GLU A C 1
ATOM 695 O O . GLU A 1 90 ? 8.615 1.668 -23.531 1.00 96.06 90 GLU A O 1
ATOM 700 N N . ARG A 1 91 ? 9.679 -0.292 -23.807 1.00 97.50 91 ARG A N 1
ATOM 701 C CA . ARG A 1 91 ? 8.892 -1.004 -22.784 1.00 97.50 91 ARG A CA 1
ATOM 702 C C . ARG A 1 91 ? 9.036 -0.364 -21.405 1.00 97.50 91 ARG A C 1
ATOM 704 O O . ARG A 1 91 ? 8.031 -0.177 -20.715 1.00 97.50 91 ARG A O 1
ATOM 711 N N . ASN A 1 92 ? 10.250 0.020 -21.020 1.00 97.25 92 ASN A N 1
ATOM 712 C CA . ASN A 1 92 ? 10.514 0.687 -19.745 1.00 97.25 92 ASN A CA 1
ATOM 713 C C . ASN A 1 92 ? 9.848 2.070 -19.679 1.00 97.25 92 ASN A C 1
ATOM 715 O O . ASN A 1 92 ? 9.230 2.408 -18.670 1.00 97.25 92 ASN A O 1
ATOM 719 N N . GLN A 1 93 ? 9.876 2.847 -20.765 1.00 95.94 93 GLN A N 1
ATOM 720 C CA . GLN A 1 93 ? 9.168 4.130 -20.843 1.00 95.94 93 GLN A CA 1
ATOM 721 C C . GLN A 1 93 ? 7.649 3.961 -20.719 1.00 95.94 93 GLN A C 1
ATOM 723 O O . GLN A 1 93 ? 6.993 4.737 -20.023 1.00 95.94 93 GLN A O 1
ATOM 728 N N . GLN A 1 94 ? 7.075 2.944 -21.364 1.00 96.75 94 GLN A N 1
ATOM 729 C CA . GLN A 1 94 ? 5.651 2.631 -21.226 1.00 96.75 94 GLN A CA 1
ATOM 730 C C . GLN A 1 94 ? 5.298 2.201 -19.796 1.00 96.75 94 GLN A C 1
ATOM 732 O O . GLN A 1 94 ? 4.255 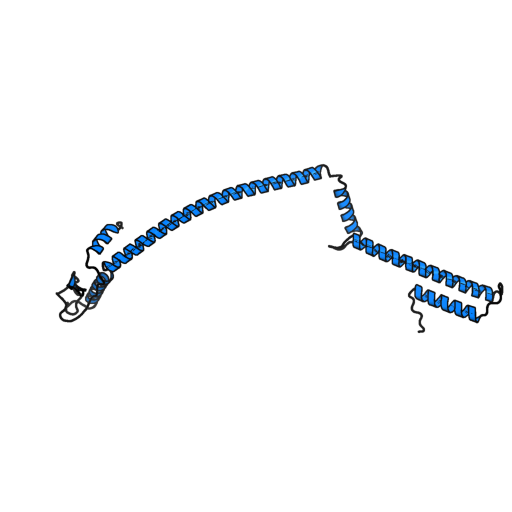2.597 -19.274 1.00 96.75 94 GLN A O 1
ATOM 737 N N . TYR A 1 95 ? 6.159 1.415 -19.144 1.00 97.06 95 TYR A N 1
ATOM 738 C CA . TYR A 1 95 ? 5.976 1.015 -17.750 1.00 97.06 95 TYR A CA 1
ATOM 739 C C . TYR A 1 95 ? 5.963 2.220 -16.804 1.00 97.06 95 TYR A C 1
ATOM 741 O O . TYR A 1 95 ? 5.052 2.327 -15.985 1.00 97.06 95 TYR A O 1
ATOM 749 N N . ILE A 1 96 ? 6.911 3.151 -16.962 1.00 97.50 96 ILE A N 1
ATOM 750 C CA . ILE A 1 96 ? 6.971 4.388 -16.169 1.00 97.50 96 ILE A CA 1
ATOM 751 C C . ILE A 1 96 ? 5.679 5.191 -16.339 1.00 97.50 96 ILE A C 1
ATOM 753 O O . ILE A 1 96 ? 5.037 5.512 -15.346 1.00 97.50 96 ILE A O 1
ATOM 757 N N . LYS A 1 97 ? 5.218 5.403 -17.580 1.00 97.44 97 LYS A N 1
ATOM 758 C CA . LYS A 1 97 ? 3.951 6.111 -17.840 1.00 97.44 97 LYS A CA 1
ATOM 759 C C . LYS A 1 97 ? 2.752 5.466 -17.139 1.00 97.44 97 LYS A C 1
ATOM 761 O O . LYS A 1 97 ? 1.922 6.174 -16.578 1.00 97.44 97 LYS A O 1
ATOM 766 N N . ARG A 1 98 ? 2.647 4.130 -17.154 1.00 97.62 98 ARG A N 1
ATOM 767 C CA . ARG A 1 98 ? 1.567 3.421 -16.442 1.00 97.62 98 ARG A CA 1
ATOM 768 C C . ARG A 1 98 ? 1.666 3.595 -14.929 1.00 97.62 98 ARG A C 1
ATOM 770 O O . ARG A 1 98 ? 0.643 3.789 -14.286 1.00 97.62 98 ARG A O 1
ATOM 777 N N . ARG A 1 99 ? 2.877 3.527 -14.369 1.00 98.19 99 ARG A N 1
ATOM 778 C CA . ARG A 1 99 ? 3.112 3.729 -12.933 1.00 98.19 99 ARG A CA 1
ATOM 779 C C . ARG A 1 99 ? 2.795 5.152 -12.496 1.00 98.19 99 ARG A C 1
ATOM 781 O O . ARG A 1 99 ? 2.221 5.323 -11.428 1.00 98.19 99 ARG A O 1
ATOM 788 N N . ASP A 1 100 ? 3.128 6.145 -13.311 1.00 98.19 100 ASP A N 1
ATOM 789 C CA . ASP A 1 100 ? 2.791 7.540 -13.030 1.00 98.19 100 ASP A CA 1
ATOM 790 C C . ASP A 1 100 ? 1.272 7.747 -13.022 1.00 98.19 100 ASP A C 1
ATOM 792 O O . ASP A 1 100 ? 0.752 8.342 -12.081 1.00 98.19 100 ASP A O 1
ATOM 796 N N . GLN A 1 101 ? 0.552 7.162 -13.988 1.00 97.88 101 GLN A N 1
ATOM 797 C CA . GLN A 1 101 ? -0.914 7.197 -14.008 1.00 97.88 101 GLN A CA 1
ATOM 798 C C . GLN A 1 101 ? -1.528 6.509 -12.780 1.00 97.88 101 GLN A C 1
ATOM 800 O O . GLN A 1 101 ? -2.413 7.058 -12.131 1.00 97.88 101 GLN A O 1
ATOM 805 N N . GLU A 1 102 ? -1.043 5.316 -12.431 1.00 98.19 102 GLU A N 1
ATOM 806 C CA . GLU A 1 102 ? -1.508 4.583 -11.249 1.00 98.19 102 GLU A CA 1
ATOM 807 C C . GLU A 1 102 ? -1.252 5.380 -9.959 1.00 98.19 102 GLU A C 1
ATOM 809 O O . GLU A 1 102 ? -2.115 5.456 -9.086 1.00 98.19 102 GLU A O 1
ATOM 814 N N . ASN A 1 103 ? -0.084 6.016 -9.841 1.00 98.25 103 ASN A N 1
ATOM 815 C CA . ASN A 1 103 ? 0.251 6.857 -8.695 1.00 98.25 103 ASN A CA 1
ATOM 816 C C . ASN A 1 103 ? -0.666 8.088 -8.599 1.00 98.25 103 ASN A C 1
ATOM 818 O O . ASN A 1 103 ? -1.043 8.473 -7.490 1.00 98.25 103 ASN A O 1
ATOM 822 N N . GLU A 1 104 ? -1.036 8.695 -9.728 1.00 98.25 104 GLU A N 1
ATOM 823 C CA . GLU A 1 104 ? -1.997 9.802 -9.775 1.00 98.25 104 GLU A CA 1
ATOM 824 C C . GLU A 1 104 ? -3.388 9.353 -9.301 1.00 98.25 104 GLU A C 1
ATOM 826 O O . GLU A 1 104 ? -3.974 9.978 -8.412 1.00 98.25 104 GLU A O 1
ATOM 831 N N . ASP A 1 105 ? -3.878 8.214 -9.795 1.00 98.31 105 ASP A N 1
ATOM 832 C CA . ASP A 1 105 ? -5.168 7.643 -9.389 1.00 98.31 105 ASP A CA 1
ATOM 833 C C . ASP A 1 105 ? -5.192 7.289 -7.888 1.00 98.31 105 ASP A C 1
ATOM 835 O O . ASP A 1 105 ? -6.180 7.545 -7.179 1.00 98.31 105 ASP A O 1
ATOM 839 N N . ILE A 1 106 ? -4.084 6.747 -7.367 1.00 98.38 106 ILE A N 1
ATOM 840 C CA . ILE A 1 106 ? -3.899 6.490 -5.934 1.00 98.38 106 ILE A CA 1
ATOM 841 C C . ILE A 1 106 ? -3.937 7.805 -5.150 1.00 98.38 106 ILE A C 1
ATOM 843 O O . ILE A 1 106 ? -4.635 7.883 -4.138 1.00 98.38 106 ILE A O 1
ATOM 847 N N . ALA A 1 107 ? -3.238 8.849 -5.602 1.00 98.44 107 ALA A N 1
ATOM 848 C CA . ALA A 1 107 ? -3.214 10.143 -4.923 1.00 98.44 107 ALA A CA 1
ATOM 849 C C . ALA A 1 107 ? -4.616 10.769 -4.837 1.00 98.44 107 ALA A C 1
ATOM 851 O O . ALA A 1 107 ? -5.017 11.244 -3.769 1.00 98.44 107 ALA A O 1
ATOM 852 N N . LEU A 1 108 ? -5.398 10.696 -5.918 1.00 98.44 108 LEU A N 1
ATOM 853 C CA . LEU A 1 108 ? -6.790 11.153 -5.945 1.00 98.44 108 LEU A CA 1
ATOM 854 C C . LEU A 1 108 ? -7.675 10.357 -4.976 1.00 98.44 108 LEU A C 1
ATOM 856 O O . LEU A 1 108 ? -8.488 10.932 -4.244 1.00 98.44 108 LEU A O 1
ATOM 860 N N . THR A 1 109 ? -7.503 9.035 -4.934 1.00 98.44 109 THR A N 1
ATOM 861 C CA . THR A 1 109 ? -8.262 8.149 -4.041 1.00 98.44 109 THR A CA 1
ATOM 862 C C . THR A 1 109 ? -7.934 8.419 -2.574 1.00 98.44 109 THR A C 1
ATOM 864 O O . THR A 1 109 ? -8.838 8.592 -1.756 1.00 98.44 109 THR A O 1
ATOM 867 N N . VAL A 1 110 ? -6.647 8.527 -2.237 1.00 98.50 110 VAL A N 1
ATOM 868 C CA . VAL A 1 110 ? -6.185 8.872 -0.886 1.00 98.50 110 VAL A CA 1
ATOM 869 C C . VAL A 1 110 ? -6.696 10.254 -0.476 1.00 98.50 110 VAL A C 1
ATOM 871 O O . VAL A 1 110 ? -7.149 10.418 0.656 1.00 98.50 110 VAL A O 1
ATOM 874 N N . GLY A 1 111 ? -6.683 11.232 -1.387 1.00 98.44 111 GLY A N 1
ATOM 875 C CA . GLY A 1 111 ? -7.246 12.561 -1.145 1.00 98.44 111 GLY A CA 1
ATOM 876 C C . GLY A 1 111 ? -8.729 12.509 -0.770 1.00 98.44 111 GLY A C 1
ATOM 877 O O . GLY A 1 111 ? -9.131 13.092 0.236 1.00 98.44 111 GLY A O 1
ATOM 878 N N . ARG A 1 112 ? -9.537 11.742 -1.514 1.00 98.12 112 ARG A N 1
ATOM 879 C CA . ARG A 1 112 ? -10.967 11.553 -1.217 1.00 98.12 112 ARG A CA 1
ATOM 880 C C . ARG A 1 112 ? -11.197 10.904 0.148 1.00 98.12 112 ARG A C 1
ATOM 882 O O . ARG A 1 112 ? -12.030 11.381 0.914 1.00 98.12 112 ARG A O 1
ATOM 889 N N . LEU A 1 113 ? -10.452 9.843 0.459 1.00 98.44 113 LEU A N 1
ATOM 890 C CA . LEU A 1 113 ? -10.577 9.134 1.734 1.00 98.44 113 LEU A CA 1
ATOM 891 C C . LEU A 1 113 ? -10.199 10.018 2.926 1.00 98.44 113 LEU A C 1
ATOM 893 O O . LEU A 1 113 ? -10.848 9.934 3.964 1.00 98.44 113 LEU A O 1
ATOM 897 N N . ARG A 1 114 ? -9.196 10.893 2.783 1.00 98.50 114 ARG A N 1
ATOM 898 C CA . ARG A 1 114 ? -8.834 11.861 3.833 1.00 98.50 114 ARG A CA 1
ATOM 899 C C . ARG A 1 114 ? -9.976 12.823 4.142 1.00 98.50 114 ARG A C 1
ATOM 901 O O . ARG A 1 114 ? -10.294 13.006 5.310 1.00 98.50 114 ARG A O 1
ATOM 908 N N . VAL A 1 115 ? -10.619 13.377 3.113 1.00 98.25 115 VAL A N 1
ATOM 909 C CA . VAL A 1 115 ? -11.776 14.272 3.289 1.00 98.25 115 VAL A CA 1
ATOM 910 C C . VAL A 1 115 ? -12.944 13.537 3.951 1.00 98.25 115 VAL A C 1
ATOM 912 O O . VAL A 1 115 ? -13.594 14.073 4.845 1.00 98.25 115 VAL A O 1
ATOM 915 N N . GLU A 1 116 ? -13.210 12.291 3.550 1.00 98.00 116 GLU A N 1
ATOM 916 C CA . GLU A 1 116 ? -14.266 11.487 4.172 1.00 98.00 116 GLU A CA 1
ATOM 917 C C . GLU A 1 116 ? -13.971 11.182 5.650 1.00 98.00 116 GLU A C 1
ATOM 919 O O . GLU A 1 116 ? -14.877 11.252 6.483 1.00 98.00 116 GLU A O 1
ATOM 924 N N . LEU A 1 117 ? -12.715 10.867 5.984 1.00 98.31 117 LEU A N 1
ATOM 925 C CA . LEU A 1 117 ? -12.275 10.647 7.362 1.00 98.31 117 LEU A CA 1
ATOM 926 C C . LEU A 1 117 ? -12.433 11.910 8.209 1.00 98.31 117 LEU A C 1
ATOM 928 O O . LEU A 1 117 ? -13.057 11.842 9.261 1.00 98.31 117 LEU A O 1
ATOM 932 N N . GLU A 1 118 ? -11.981 13.063 7.722 1.00 97.31 118 GLU A N 1
ATOM 933 C CA . GLU A 1 118 ? -12.135 14.345 8.422 1.00 97.31 118 GLU A CA 1
ATOM 934 C C . GLU A 1 118 ? -13.615 14.697 8.666 1.00 97.31 118 GLU A C 1
ATOM 936 O O . GLU A 1 118 ? -13.996 15.162 9.746 1.00 97.31 118 GLU A O 1
ATOM 941 N N . GLY A 1 119 ? -14.486 14.395 7.696 1.00 97.56 119 GLY A N 1
ATOM 942 C CA . GLY A 1 119 ? -15.934 14.530 7.856 1.00 97.56 119 GLY A CA 1
ATOM 943 C C . GLY A 1 119 ? -16.512 13.602 8.933 1.00 97.56 119 GLY A C 1
ATOM 944 O O . GLY A 1 119 ? -17.378 14.015 9.711 1.00 97.56 119 GLY A O 1
ATOM 945 N N . LYS A 1 120 ? -16.031 12.355 9.017 1.00 97.56 120 LYS A N 1
ATOM 946 C CA . LYS A 1 120 ? -16.435 11.399 10.062 1.00 97.56 120 LYS A CA 1
ATOM 947 C C . LYS A 1 120 ? -15.914 11.807 11.439 1.00 97.56 120 LYS A C 1
ATOM 949 O O . LYS A 1 120 ? -16.695 11.770 12.387 1.00 97.56 120 LYS A O 1
ATOM 954 N N . ASP A 1 121 ? -14.667 12.253 11.543 1.00 97.75 121 ASP A N 1
ATOM 955 C CA . ASP A 1 121 ? -14.070 12.725 12.796 1.00 97.75 121 ASP A CA 1
ATOM 956 C C . ASP A 1 121 ? -14.821 13.945 13.337 1.00 97.75 121 ASP A C 1
ATOM 958 O O . ASP A 1 121 ? -15.186 13.981 14.512 1.00 97.75 121 ASP A O 1
ATOM 962 N N . SER A 1 122 ? -15.176 14.891 12.461 1.00 96.50 122 SER A N 1
ATOM 963 C CA . SER A 1 122 ? -16.022 16.038 12.818 1.00 96.50 122 SER A CA 1
ATOM 964 C C . SER A 1 122 ? -17.387 15.595 13.355 1.00 96.50 122 SER A C 1
ATOM 966 O O . SER A 1 122 ? -17.886 16.127 14.347 1.00 96.50 122 SER A O 1
ATOM 968 N N . LYS A 1 123 ? -18.001 14.580 12.733 1.00 97.12 123 LYS A N 1
ATOM 969 C CA . LYS A 1 123 ? -19.282 14.029 13.193 1.00 97.12 123 LYS A CA 1
ATOM 970 C C . LYS A 1 123 ? -19.155 13.337 14.551 1.00 97.12 123 LYS A C 1
ATOM 972 O O . LYS A 1 123 ? -20.034 13.509 15.391 1.00 97.12 123 LYS A O 1
ATOM 977 N N . ILE A 1 124 ? -18.080 12.584 14.777 1.00 96.81 124 ILE A N 1
ATOM 978 C CA . ILE A 1 124 ? -17.793 11.945 16.067 1.00 96.81 124 ILE A CA 1
ATOM 979 C C . ILE A 1 124 ? -17.591 13.006 17.148 1.00 96.81 124 ILE A C 1
ATOM 981 O O . ILE A 1 124 ? -18.165 12.869 18.227 1.00 96.81 124 ILE A O 1
ATOM 985 N N . ALA A 1 125 ? -16.840 14.072 16.863 1.00 95.44 125 ALA A N 1
ATOM 986 C CA . ALA A 1 125 ? -16.634 15.173 17.798 1.00 95.44 125 ALA A CA 1
ATOM 987 C C . ALA A 1 125 ? -17.966 15.833 18.185 1.00 95.44 125 ALA A C 1
ATOM 989 O O . ALA A 1 125 ? -18.250 15.982 19.372 1.00 95.44 125 ALA A O 1
ATOM 990 N N . ASN A 1 126 ? -18.821 16.131 17.200 1.00 94.75 126 ASN A N 1
ATOM 991 C CA . ASN A 1 126 ? -20.146 16.707 17.443 1.00 94.75 126 ASN A CA 1
ATOM 992 C C . ASN A 1 126 ? -21.034 15.788 18.294 1.00 94.75 126 ASN A C 1
ATOM 994 O O . ASN A 1 126 ? -21.612 16.241 19.277 1.00 94.75 126 ASN A O 1
ATOM 998 N N . LEU A 1 127 ? -21.108 14.495 17.961 1.00 93.56 127 LEU A N 1
ATOM 999 C CA . LEU A 1 127 ? -21.888 13.519 18.734 1.00 93.56 127 LEU A CA 1
ATOM 1000 C C . LEU A 1 127 ? -21.331 13.318 20.149 1.00 93.56 127 LEU A C 1
ATOM 1002 O O . LEU A 1 127 ? -22.091 13.100 21.087 1.00 93.56 127 LEU A O 1
ATOM 1006 N N . THR A 1 128 ? -20.010 13.394 20.315 1.00 92.69 128 THR A N 1
ATOM 1007 C CA . THR A 1 128 ? -19.367 13.311 21.633 1.00 92.69 128 THR A CA 1
ATOM 1008 C C . THR A 1 128 ? -19.737 14.523 22.482 1.00 92.69 128 THR A C 1
ATOM 1010 O O . THR A 1 128 ? -20.157 14.351 23.623 1.00 92.69 128 THR A O 1
ATOM 1013 N N . ALA A 1 129 ? -19.671 15.726 21.906 1.00 90.25 129 ALA A N 1
ATOM 1014 C CA . ALA A 1 129 ? -20.095 16.950 22.576 1.00 90.25 129 ALA A CA 1
ATOM 1015 C C . ALA A 1 129 ? -21.589 16.925 22.937 1.00 90.25 129 ALA A C 1
ATOM 1017 O O . ALA A 1 129 ? -21.950 17.289 24.052 1.00 90.25 129 ALA A O 1
ATOM 1018 N N . GLU A 1 130 ? -22.457 16.456 22.035 1.00 90.31 130 GLU A N 1
ATOM 1019 C CA . GLU A 1 130 ? -23.894 16.318 22.300 1.00 90.31 130 GLU A CA 1
ATOM 1020 C C . GLU A 1 130 ? -24.170 15.310 23.424 1.00 90.31 130 GLU A C 1
ATOM 1022 O O . GLU A 1 130 ? -24.921 15.612 24.349 1.00 90.31 130 GLU A O 1
ATOM 1027 N N . ARG A 1 131 ? -23.510 14.143 23.406 1.00 85.12 131 ARG A N 1
ATOM 1028 C CA . ARG A 1 131 ? -23.587 13.155 24.493 1.00 85.12 131 ARG A CA 1
ATOM 1029 C C . ARG A 1 131 ? -23.162 13.759 25.830 1.00 85.12 131 ARG A C 1
ATOM 1031 O O . ARG A 1 131 ? -23.820 13.520 26.840 1.00 85.12 131 ARG A O 1
ATOM 1038 N N . ASP A 1 132 ? -22.059 14.498 25.855 1.00 84.56 132 ASP A N 1
ATOM 1039 C CA . ASP A 1 132 ? -21.542 15.095 27.088 1.00 84.56 132 ASP A CA 1
ATOM 1040 C C . ASP A 1 132 ? -22.472 16.191 27.612 1.00 84.56 132 ASP A C 1
ATOM 1042 O O . ASP A 1 132 ? -22.779 16.206 28.802 1.00 84.56 132 ASP A O 1
ATOM 1046 N N . ALA A 1 133 ? -23.025 17.018 26.723 1.00 80.50 133 ALA A N 1
ATOM 1047 C CA . ALA A 1 133 ? -24.039 18.005 27.072 1.00 80.50 133 ALA A CA 1
ATOM 1048 C C . ALA A 1 133 ? -25.329 17.356 27.601 1.00 80.50 133 ALA A C 1
ATOM 1050 O O . ALA A 1 133 ? -25.904 17.856 28.565 1.00 80.50 133 ALA A O 1
ATOM 1051 N N . LEU A 1 134 ? -25.776 16.234 27.025 1.00 76.31 134 LEU A N 1
ATOM 1052 C CA . LEU A 1 134 ? -26.913 15.468 27.548 1.00 76.31 134 LEU A CA 1
ATOM 1053 C C . LEU A 1 134 ? -26.601 14.891 28.928 1.00 76.31 134 LEU A C 1
ATOM 1055 O O . LEU A 1 134 ? -27.411 15.025 29.836 1.00 76.31 134 LEU A O 1
ATOM 1059 N N . ARG A 1 135 ? -25.403 14.333 29.127 1.00 74.12 135 ARG A N 1
ATOM 1060 C CA . ARG A 1 135 ? -24.961 13.826 30.429 1.00 74.12 135 ARG A CA 1
ATOM 1061 C C . ARG A 1 135 ? -24.924 14.929 31.487 1.00 74.12 135 ARG A C 1
ATOM 1063 O O . ARG A 1 135 ? -25.325 14.681 32.620 1.00 74.12 135 ARG A O 1
ATOM 1070 N N . GLU A 1 136 ? -24.455 16.124 31.140 1.00 67.12 136 GLU A N 1
ATOM 1071 C CA . GLU A 1 136 ? -24.429 17.285 32.035 1.00 67.12 136 GLU A CA 1
ATOM 1072 C C . GLU A 1 136 ? -25.808 17.922 32.237 1.00 67.12 136 GLU A C 1
ATOM 1074 O O . GLU A 1 136 ? -26.096 18.369 33.340 1.00 67.12 136 GLU A O 1
ATOM 1079 N N . GLY A 1 137 ? -26.678 17.936 31.226 1.00 60.91 137 GLY A N 1
ATOM 1080 C CA . GLY A 1 137 ? -28.055 18.429 31.323 1.00 60.91 137 GLY A CA 1
ATOM 1081 C C . GLY A 1 137 ? -28.948 17.508 32.155 1.00 60.91 137 GLY A C 1
ATOM 1082 O O . GLY A 1 137 ? -29.671 17.977 33.031 1.00 60.91 137 GLY A O 1
ATOM 1083 N N . GLU A 1 138 ? -28.826 16.193 31.960 1.00 52.38 138 GLU A N 1
ATOM 1084 C CA . GLU A 1 138 ? -29.465 15.170 32.793 1.00 52.38 138 GLU A CA 1
ATOM 1085 C C . GLU A 1 138 ? -28.888 15.162 34.218 1.00 52.38 138 GLU A C 1
ATOM 1087 O O . GLU A 1 138 ? -29.634 14.934 35.169 1.00 52.38 138 GLU A O 1
ATOM 1092 N N . MET A 1 139 ? -27.591 15.460 34.410 1.00 48.78 139 MET A N 1
ATOM 1093 C CA . MET A 1 139 ? -27.005 15.614 35.754 1.00 48.78 139 MET A CA 1
ATOM 1094 C C . MET A 1 139 ? -27.278 16.969 36.420 1.00 48.78 139 MET A C 1
ATOM 1096 O O . MET A 1 139 ? -27.307 17.049 37.649 1.00 48.78 139 MET A O 1
ATOM 1100 N N . GLY A 1 140 ? -27.466 18.030 35.638 1.00 50.25 140 GLY A N 1
ATOM 1101 C CA . GLY A 1 140 ? -27.605 19.409 36.104 1.00 50.25 140 GLY A CA 1
ATOM 1102 C C . GLY A 1 140 ? -28.895 19.648 36.884 1.00 50.25 140 GLY A C 1
ATOM 1103 O O . GLY A 1 140 ? -28.877 20.394 37.862 1.00 50.25 140 GLY A O 1
ATOM 1104 N N . ASP A 1 141 ? -29.966 18.937 36.521 1.00 51.12 141 ASP A N 1
ATOM 1105 C CA . ASP A 1 141 ? -31.238 18.890 37.262 1.00 51.12 141 ASP A CA 1
ATOM 1106 C C . ASP A 1 141 ? -31.265 17.751 38.315 1.00 51.12 141 ASP A C 1
ATOM 1108 O O . ASP A 1 141 ? -32.076 17.721 39.238 1.00 51.12 141 ASP A O 1
ATOM 1112 N N . ALA A 1 142 ? -30.309 16.819 38.243 1.00 51.88 142 ALA A N 1
ATOM 1113 C CA . ALA A 1 142 ? -30.194 15.635 39.096 1.00 51.88 142 ALA A CA 1
ATOM 1114 C C . ALA A 1 142 ? -29.234 15.792 40.287 1.00 51.88 142 ALA A C 1
ATOM 1116 O O . ALA A 1 142 ? -28.843 14.789 40.892 1.00 51.88 142 ALA A O 1
ATOM 1117 N N . ARG A 1 143 ? -28.909 17.021 40.717 1.00 52.06 143 ARG A N 1
ATOM 1118 C CA . ARG A 1 143 ? -28.258 17.237 42.031 1.00 52.06 143 ARG A CA 1
ATOM 1119 C C . ARG A 1 143 ? -29.059 16.628 43.194 1.00 52.06 143 ARG A C 1
ATOM 1121 O O . ARG A 1 143 ? -28.507 16.444 44.276 1.00 52.06 143 ARG A O 1
ATOM 1128 N N . HIS A 1 144 ? -30.324 16.271 42.959 1.00 55.03 144 HIS A N 1
ATOM 1129 C CA . HIS A 1 144 ? -31.199 15.542 43.876 1.00 55.03 144 HIS A CA 1
ATOM 1130 C C . HIS A 1 144 ? -31.853 14.298 43.246 1.00 55.03 144 HIS A C 1
ATOM 1132 O O . HIS A 1 144 ? -32.926 13.893 43.690 1.00 55.03 144 HIS A O 1
ATOM 1138 N N . SER A 1 145 ? -31.267 13.676 42.211 1.00 64.19 145 SER A N 1
ATOM 1139 C CA . SER A 1 145 ? -31.871 12.444 41.687 1.00 64.19 145 SER A CA 1
ATOM 1140 C C . SER A 1 145 ? -31.667 11.281 42.652 1.00 64.19 145 SER A C 1
ATOM 1142 O O . SER A 1 145 ? -30.581 11.067 43.200 1.00 64.19 145 SER A O 1
ATOM 1144 N N . ASN A 1 146 ? -32.723 10.484 42.810 1.00 65.69 146 ASN A N 1
ATOM 1145 C CA . ASN A 1 146 ? -32.705 9.271 43.623 1.00 65.69 146 ASN A CA 1
ATOM 1146 C C . ASN A 1 146 ? -31.566 8.321 43.225 1.00 65.69 146 ASN A C 1
ATOM 1148 O O . ASN A 1 146 ? -31.045 7.607 44.073 1.00 65.69 146 ASN A O 1
ATOM 1152 N N . THR A 1 147 ? -31.138 8.336 41.961 1.00 70.69 147 THR A N 1
ATOM 1153 C CA . THR A 1 147 ? -30.055 7.485 41.458 1.00 70.69 147 THR A CA 1
ATOM 1154 C C . THR A 1 147 ? -28.683 7.913 41.985 1.00 70.69 147 THR A C 1
ATOM 1156 O O . THR A 1 147 ? -27.869 7.056 42.317 1.00 70.69 147 THR A O 1
ATOM 1159 N N . ARG A 1 148 ? -28.419 9.223 42.115 1.00 69.38 148 ARG A N 1
ATOM 1160 C CA . ARG A 1 148 ? -27.164 9.726 42.703 1.00 69.38 148 ARG A CA 1
ATOM 1161 C C . ARG A 1 148 ? -27.134 9.475 44.208 1.00 69.38 148 ARG A C 1
ATOM 1163 O O . ARG A 1 148 ? -26.143 8.950 44.698 1.00 69.38 148 ARG A O 1
ATOM 1170 N N . ALA A 1 149 ? -28.243 9.757 44.896 1.00 73.81 149 ALA A N 1
ATOM 1171 C CA . ALA A 1 149 ? -28.389 9.471 46.322 1.00 73.81 149 ALA A CA 1
ATOM 1172 C C . ALA A 1 149 ? -28.225 7.971 46.624 1.00 73.81 149 ALA A C 1
ATOM 1174 O O . ALA A 1 149 ? -27.522 7.608 47.561 1.00 73.81 149 ALA A O 1
ATOM 1175 N N . ALA A 1 150 ? -28.807 7.092 45.800 1.00 77.88 150 ALA A N 1
ATOM 1176 C CA . ALA A 1 150 ? -28.636 5.646 45.930 1.00 77.88 150 ALA A CA 1
ATOM 1177 C C . ALA A 1 150 ? -27.183 5.205 45.698 1.00 77.88 150 ALA A C 1
ATOM 1179 O O . ALA A 1 150 ? -26.689 4.352 46.430 1.00 77.88 150 ALA A O 1
ATOM 1180 N N . ALA A 1 151 ? -26.488 5.792 44.718 1.00 79.94 151 ALA A N 1
ATOM 1181 C CA . ALA A 1 151 ? -25.075 5.506 44.486 1.00 79.94 151 ALA A CA 1
ATOM 1182 C C . ALA A 1 151 ? -24.195 5.969 45.657 1.00 79.94 151 ALA A C 1
ATOM 1184 O O . ALA A 1 151 ? -23.319 5.224 46.082 1.00 79.94 151 ALA A O 1
ATOM 1185 N N . ASP A 1 152 ? -24.445 7.158 46.210 1.00 81.56 152 ASP A N 1
ATOM 1186 C CA . ASP A 1 152 ? -23.684 7.679 47.350 1.00 81.56 152 ASP A CA 1
ATOM 1187 C C . ASP A 1 152 ? -23.907 6.822 48.609 1.00 81.56 152 ASP A C 1
ATOM 1189 O O . ASP A 1 152 ? -22.938 6.443 49.261 1.00 81.56 152 ASP A O 1
ATOM 1193 N N . ILE A 1 153 ? -25.155 6.420 48.893 1.00 85.88 153 ILE A N 1
ATOM 1194 C CA . ILE A 1 153 ? -25.472 5.473 49.978 1.00 85.88 153 ILE A CA 1
ATOM 1195 C C . ILE A 1 153 ? -24.767 4.131 49.748 1.00 85.88 153 ILE A C 1
ATOM 1197 O O . ILE A 1 153 ? -24.205 3.565 50.681 1.00 85.88 153 ILE A O 1
ATOM 1201 N N . TYR A 1 154 ? -24.769 3.619 48.514 1.00 87.06 154 TYR A N 1
ATOM 1202 C CA . TYR A 1 154 ? -24.095 2.364 48.187 1.00 87.06 154 TYR A CA 1
ATOM 1203 C C . TYR A 1 154 ? -22.585 2.440 48.450 1.00 87.06 154 TYR A C 1
ATOM 1205 O O . TYR A 1 154 ? -22.036 1.546 49.089 1.00 87.06 154 TYR A O 1
ATOM 1213 N N . PHE A 1 155 ? -21.913 3.506 48.002 1.00 84.88 155 PHE A N 1
ATOM 1214 C CA . PHE A 1 155 ? -20.477 3.680 48.239 1.00 84.88 155 PHE A CA 1
ATOM 1215 C C . PHE A 1 155 ? -20.149 3.868 49.721 1.00 84.88 155 PHE A C 1
ATOM 1217 O O . PHE A 1 155 ? -19.187 3.270 50.196 1.00 84.88 155 PHE A O 1
ATOM 1224 N N . GLN A 1 156 ? -20.969 4.627 50.452 1.00 91.12 156 GLN A N 1
ATOM 1225 C CA . GLN A 1 156 ? -20.818 4.784 51.896 1.00 91.12 156 GLN A CA 1
ATOM 1226 C C . GLN A 1 156 ? -20.945 3.437 52.621 1.00 91.12 156 GLN A C 1
ATOM 1228 O O . GLN A 1 156 ? -20.104 3.115 53.449 1.00 91.12 156 GLN A O 1
ATOM 1233 N N . LEU A 1 157 ? -21.941 2.613 52.278 1.00 89.75 157 LEU A N 1
ATOM 1234 C CA . LEU A 1 157 ? -22.110 1.282 52.875 1.00 89.75 157 LEU A CA 1
ATOM 1235 C C . LEU A 1 157 ? -20.953 0.332 52.536 1.00 89.75 157 LEU A C 1
ATOM 1237 O O . LEU A 1 157 ? -20.535 -0.442 53.388 1.00 89.75 157 LEU A O 1
ATOM 1241 N N . VAL A 1 158 ? -20.418 0.387 51.313 1.00 89.25 158 VAL A N 1
ATOM 1242 C CA . VAL A 1 158 ? -19.231 -0.395 50.919 1.00 89.25 158 VAL A CA 1
ATOM 1243 C C . VAL A 1 158 ? -18.019 -0.034 51.783 1.00 89.25 158 VAL A C 1
ATOM 1245 O O . VAL A 1 158 ? -17.276 -0.928 52.182 1.00 89.25 158 VAL A O 1
ATOM 1248 N N . GLU A 1 159 ? -17.837 1.252 52.090 1.00 88.50 159 GLU A N 1
ATOM 1249 C CA . GLU A 1 159 ? -16.760 1.740 52.956 1.00 88.50 159 GLU A CA 1
ATOM 1250 C C . GLU A 1 159 ? -17.000 1.382 54.432 1.00 88.50 159 GLU A C 1
ATOM 1252 O O . GLU A 1 159 ? -16.125 0.800 55.067 1.00 88.50 159 GLU A O 1
ATOM 1257 N N . GLU A 1 160 ? -18.192 1.660 54.968 1.00 92.06 160 GLU A N 1
ATOM 1258 C CA . GLU A 1 160 ? -18.543 1.397 56.372 1.00 92.06 160 GLU A CA 1
ATOM 1259 C C . GLU A 1 160 ? -18.569 -0.097 56.717 1.00 92.06 160 GLU A C 1
ATOM 1261 O O . GLU A 1 160 ? -18.216 -0.480 57.832 1.00 92.06 160 GLU A O 1
ATOM 1266 N N . CYS A 1 161 ? -18.979 -0.952 55.777 1.00 89.31 161 CYS A N 1
ATOM 1267 C CA . CYS A 1 161 ? -18.930 -2.406 55.933 1.00 89.31 161 CYS A CA 1
ATOM 1268 C C . CYS A 1 161 ? -17.557 -3.005 55.575 1.00 89.31 161 CYS A C 1
ATOM 1270 O O . CYS A 1 161 ? -17.424 -4.229 55.589 1.00 89.31 161 CYS A O 1
ATOM 1272 N N . GLU A 1 162 ? -16.559 -2.171 55.250 1.00 91.44 162 GLU A N 1
ATOM 1273 C CA . GLU A 1 162 ? -15.190 -2.571 54.894 1.00 91.44 162 GLU A CA 1
ATOM 1274 C C . GLU A 1 162 ? -15.143 -3.656 53.796 1.00 91.44 162 GLU A C 1
ATOM 1276 O O . GLU A 1 162 ? -14.363 -4.612 53.854 1.00 91.44 162 GLU A O 1
ATOM 1281 N N . ILE A 1 163 ? -15.998 -3.530 52.776 1.00 87.81 163 ILE A N 1
ATOM 1282 C CA . ILE A 1 163 ? -16.105 -4.522 51.702 1.00 87.81 163 ILE A CA 1
ATOM 1283 C C . ILE A 1 163 ? -14.821 -4.490 50.849 1.00 87.81 163 ILE A C 1
ATOM 1285 O O . ILE A 1 163 ? -14.425 -3.425 50.364 1.00 87.81 163 ILE A O 1
ATOM 1289 N N . PRO A 1 164 ? -14.153 -5.637 50.613 1.00 86.81 164 PRO A N 1
ATOM 1290 C CA . PRO A 1 164 ? -12.916 -5.674 49.839 1.00 86.81 164 PRO A CA 1
ATOM 1291 C C . PRO A 1 164 ? -13.146 -5.294 48.372 1.00 86.81 164 PRO A C 1
ATOM 1293 O O . PRO A 1 164 ? -14.246 -5.418 47.833 1.00 86.81 164 PRO A O 1
ATOM 1296 N N . ALA A 1 165 ? -12.080 -4.876 47.686 1.00 82.00 165 ALA A N 1
ATOM 1297 C CA . ALA A 1 165 ? -12.144 -4.540 46.267 1.00 82.00 165 ALA A CA 1
ATOM 1298 C C . ALA A 1 165 ? -12.656 -5.732 45.433 1.00 82.00 165 ALA A C 1
ATOM 1300 O O . ALA A 1 165 ? -12.073 -6.816 45.458 1.00 82.00 165 ALA A O 1
ATOM 1301 N N . GLY A 1 166 ? -13.744 -5.514 44.689 1.00 82.88 166 GLY A N 1
ATOM 1302 C CA . GLY A 1 166 ? -14.433 -6.560 43.923 1.00 82.88 166 GLY A CA 1
ATOM 1303 C C . GLY A 1 166 ? -15.422 -7.411 44.733 1.00 82.88 166 GLY A C 1
ATOM 1304 O O . GLY A 1 166 ? -16.017 -8.319 44.164 1.00 82.88 166 GLY A O 1
ATOM 1305 N N . GLY A 1 167 ? -15.609 -7.127 46.025 1.00 83.38 167 GLY A N 1
ATOM 1306 C CA . GLY A 1 167 ? -16.614 -7.764 46.875 1.00 83.38 167 GLY A CA 1
ATOM 1307 C C . GLY A 1 167 ? -18.031 -7.222 46.650 1.00 83.38 167 GLY A C 1
ATOM 1308 O O . GLY A 1 167 ? -18.223 -6.130 46.111 1.00 83.38 167 GLY A O 1
ATOM 1309 N N . SER A 1 168 ? -19.032 -7.994 47.081 1.00 89.75 168 SER A N 1
ATOM 1310 C CA . SER A 1 168 ? -20.457 -7.677 46.937 1.00 89.75 168 SER A CA 1
ATOM 1311 C C . SER A 1 168 ? -21.097 -7.351 48.286 1.00 89.75 168 SER A C 1
ATOM 1313 O O . SER A 1 168 ? -21.041 -8.146 49.224 1.00 89.75 168 SER A O 1
ATOM 1315 N N . LEU A 1 169 ? -21.772 -6.199 48.370 1.00 89.69 169 LEU A N 1
ATOM 1316 C CA . LEU A 1 169 ? -22.537 -5.812 49.560 1.00 89.69 169 LEU A CA 1
ATOM 1317 C C . LEU A 1 169 ? -23.699 -6.784 49.830 1.00 89.69 169 LEU A C 1
ATOM 1319 O O . LEU A 1 169 ? -24.037 -7.038 50.981 1.00 89.69 169 LEU A O 1
ATOM 1323 N N . VAL A 1 170 ? -24.289 -7.354 48.775 1.00 91.94 170 VAL A N 1
ATOM 1324 C CA . VAL A 1 170 ? -25.377 -8.337 48.896 1.00 91.94 170 VAL A CA 1
ATOM 1325 C C . VAL A 1 170 ? -24.862 -9.618 49.546 1.00 91.94 170 VAL A C 1
ATOM 1327 O O . VAL A 1 170 ? -25.445 -10.081 50.519 1.00 91.94 170 VAL A O 1
ATOM 1330 N N . GLU A 1 171 ? -23.725 -10.133 49.072 1.00 92.00 171 GLU A N 1
ATOM 1331 C CA . GLU A 1 171 ? -23.118 -11.346 49.635 1.00 92.00 171 GLU A CA 1
ATOM 1332 C C . GLU A 1 171 ? -22.703 -11.141 51.098 1.00 92.00 171 GLU A C 1
ATOM 1334 O O . GLU A 1 171 ? -22.880 -12.036 51.919 1.00 92.00 171 GLU A O 1
ATOM 1339 N N . TYR A 1 172 ? -22.210 -9.948 51.448 1.00 92.44 172 TYR A N 1
ATOM 1340 C CA . TYR A 1 172 ? -21.898 -9.596 52.834 1.00 92.44 172 TYR A CA 1
ATOM 1341 C C . TYR A 1 172 ? -23.138 -9.624 53.740 1.00 92.44 172 TYR A C 1
ATOM 1343 O O . TYR A 1 172 ? -23.094 -10.167 54.844 1.00 92.44 172 TYR A O 1
ATOM 1351 N N . VAL A 1 173 ? -24.259 -9.061 53.278 1.00 94.19 173 VAL A N 1
ATOM 1352 C CA . VAL A 1 173 ? -25.522 -9.073 54.031 1.00 94.19 173 VAL A CA 1
ATOM 1353 C C . VAL A 1 173 ? -26.064 -10.496 54.179 1.00 94.19 173 VAL A C 1
ATOM 1355 O O . VAL A 1 173 ? -26.533 -10.848 55.262 1.00 94.19 173 VAL A O 1
ATOM 1358 N N . ASP A 1 174 ? -25.969 -11.320 53.136 1.00 94.44 174 ASP A N 1
ATOM 1359 C CA . ASP A 1 174 ? -26.411 -12.716 53.176 1.00 94.44 174 ASP A CA 1
ATOM 1360 C C . ASP A 1 174 ? -25.579 -13.553 54.165 1.00 94.44 174 ASP A C 1
ATOM 1362 O O . ASP A 1 174 ? -26.150 -14.266 54.991 1.00 94.44 174 ASP A O 1
ATOM 1366 N N . ASP A 1 175 ? -24.250 -13.399 54.172 1.00 93.25 175 ASP A N 1
ATOM 1367 C CA . ASP A 1 175 ? -23.357 -14.058 55.142 1.00 93.25 175 ASP A CA 1
ATOM 1368 C C . ASP A 1 175 ? -23.653 -13.613 56.586 1.00 93.25 175 ASP A C 1
ATOM 1370 O O . ASP A 1 175 ? -23.732 -14.429 57.510 1.00 93.25 175 ASP A O 1
ATOM 1374 N N . MET A 1 176 ? -23.897 -12.316 56.799 1.00 93.38 176 MET A N 1
ATOM 1375 C CA . MET A 1 176 ? -24.314 -11.795 58.104 1.00 93.38 176 MET A CA 1
ATOM 1376 C C . MET A 1 176 ? -25.665 -12.368 58.551 1.00 93.38 176 MET A C 1
ATOM 1378 O O . MET A 1 176 ? -25.837 -12.687 59.731 1.00 93.38 176 MET A O 1
ATOM 1382 N N . ARG A 1 177 ? -26.616 -12.534 57.624 1.00 95.44 177 ARG A N 1
ATOM 1383 C CA . ARG A 1 177 ? -27.931 -13.129 57.890 1.00 95.44 177 ARG A CA 1
ATOM 1384 C C . ARG A 1 177 ? -27.810 -14.600 58.278 1.00 95.44 177 ARG A C 1
ATOM 1386 O O . ARG A 1 177 ? -28.424 -15.013 59.258 1.00 95.44 177 ARG A O 1
ATOM 1393 N N . GLU A 1 178 ? -26.981 -15.368 57.577 1.00 95.50 178 GLU A N 1
ATOM 1394 C CA . GLU A 1 178 ? -26.726 -16.777 57.896 1.00 95.50 178 GLU A CA 1
ATOM 1395 C C . GLU A 1 178 ? -26.061 -16.935 59.273 1.00 95.50 178 GLU A C 1
ATOM 1397 O O . GLU A 1 178 ? -26.490 -17.753 60.094 1.00 95.50 178 GLU A O 1
ATOM 1402 N N . LYS A 1 179 ? -25.061 -16.099 59.583 1.00 95.12 179 LYS A N 1
ATOM 1403 C CA . LYS A 1 179 ? -24.423 -16.070 60.910 1.00 95.12 179 LYS A CA 1
ATOM 1404 C C . LYS A 1 179 ? -25.410 -15.720 62.019 1.00 95.12 179 LYS A C 1
ATOM 1406 O O . LYS A 1 179 ? -25.337 -16.312 63.099 1.00 95.12 179 LYS A O 1
ATOM 1411 N N . LEU A 1 180 ? -26.324 -14.781 61.767 1.00 96.12 180 LEU A N 1
ATOM 1412 C CA . LEU A 1 180 ? -27.368 -14.407 62.717 1.00 96.12 180 LEU A CA 1
ATOM 1413 C C . LEU A 1 180 ? -28.333 -15.572 62.964 1.00 96.12 180 LEU A C 1
ATOM 1415 O O . LEU A 1 180 ? -28.550 -15.934 64.119 1.00 96.12 180 LEU A O 1
ATOM 1419 N N . GLU A 1 181 ? -28.838 -16.215 61.909 1.00 95.25 181 GLU A N 1
ATOM 1420 C CA . GLU A 1 181 ? -29.722 -17.384 62.025 1.00 95.25 181 GLU A CA 1
ATOM 1421 C C . GLU A 1 181 ? -29.035 -18.542 62.778 1.00 95.25 181 GLU A C 1
ATOM 1423 O O . GLU A 1 181 ? -29.630 -19.177 63.657 1.00 95.25 181 GLU A O 1
ATOM 1428 N N . ALA A 1 182 ? -27.749 -18.792 62.506 1.00 93.75 182 ALA A N 1
ATOM 1429 C CA . ALA A 1 182 ? -26.963 -19.792 63.225 1.00 93.75 182 ALA A CA 1
ATOM 1430 C C . ALA A 1 182 ? -26.794 -19.447 64.717 1.00 93.75 182 ALA A C 1
ATOM 1432 O O . ALA A 1 182 ? -26.892 -20.329 65.580 1.00 93.75 182 ALA A O 1
ATOM 1433 N N . ALA A 1 183 ? -26.562 -18.172 65.041 1.00 93.38 183 ALA A N 1
ATOM 1434 C CA . ALA A 1 183 ? -26.460 -17.702 66.418 1.00 93.38 183 ALA A CA 1
ATOM 1435 C C . ALA A 1 183 ? -27.798 -17.828 67.165 1.00 93.38 183 ALA A C 1
ATOM 1437 O O . ALA A 1 183 ? -27.819 -18.318 68.296 1.00 93.38 183 ALA A O 1
ATOM 1438 N N . GLU A 1 184 ? -28.916 -17.460 66.535 1.00 95.44 184 GLU A N 1
ATOM 1439 C CA . GLU A 1 184 ? -30.262 -17.604 67.101 1.00 95.44 184 GLU A CA 1
ATOM 1440 C C . GLU A 1 184 ? -30.601 -19.069 67.392 1.00 95.44 184 GLU A C 1
ATOM 1442 O O . GLU A 1 184 ? -31.058 -19.397 68.492 1.00 95.44 184 GLU A O 1
ATOM 1447 N N . LYS A 1 185 ? -30.293 -19.976 66.456 1.00 93.75 185 LYS A N 1
ATOM 1448 C CA . LYS A 1 185 ? -30.454 -21.420 66.666 1.00 93.75 185 LYS A CA 1
ATOM 1449 C C . LYS A 1 185 ? -29.640 -21.908 67.866 1.00 93.75 185 LYS A C 1
ATOM 1451 O O . LYS A 1 185 ? -30.172 -22.615 68.723 1.00 93.75 185 LYS A O 1
ATOM 1456 N N . ARG A 1 186 ? -28.377 -21.484 67.978 1.00 91.00 186 ARG A N 1
ATOM 1457 C CA . ARG A 1 186 ? -27.512 -21.843 69.111 1.00 91.00 186 ARG A CA 1
ATOM 1458 C C . ARG A 1 186 ? -28.056 -21.317 70.442 1.00 91.00 186 ARG A C 1
ATOM 1460 O O . ARG A 1 186 ? -28.011 -22.030 71.443 1.00 91.00 186 ARG A O 1
ATOM 1467 N N . ILE A 1 187 ? -28.599 -20.097 70.470 1.00 92.19 187 ILE A N 1
ATOM 1468 C CA . ILE A 1 187 ? -29.249 -19.526 71.661 1.00 92.19 187 ILE A CA 1
ATOM 1469 C C . ILE A 1 187 ? -30.483 -20.347 72.055 1.00 92.19 187 ILE A C 1
ATOM 1471 O O . ILE A 1 187 ? -30.684 -20.608 73.245 1.00 92.19 187 ILE A O 1
ATOM 1475 N N . ALA A 1 188 ? -31.292 -20.781 71.085 1.00 92.44 188 ALA A N 1
ATOM 1476 C CA . ALA A 1 188 ? -32.470 -21.608 71.337 1.00 92.44 188 ALA A CA 1
ATOM 1477 C C . ALA A 1 188 ? -32.092 -22.981 71.920 1.00 92.44 188 ALA A C 1
ATOM 1479 O O . ALA A 1 188 ? -32.663 -23.401 72.929 1.00 92.44 188 ALA A O 1
ATOM 1480 N N . GLU A 1 189 ? -31.086 -23.645 71.346 1.00 90.81 189 GLU A N 1
ATOM 1481 C CA . GLU A 1 189 ? -30.556 -24.927 71.831 1.00 90.81 189 GLU A CA 1
ATOM 1482 C C . GLU A 1 189 ? -29.995 -24.812 73.258 1.00 90.81 189 GLU A C 1
ATOM 1484 O O . GLU A 1 189 ? -30.353 -25.600 74.138 1.00 90.81 189 GLU A O 1
ATOM 1489 N N . LEU A 1 190 ? -29.182 -23.783 73.525 1.00 90.12 190 LEU A N 1
ATOM 1490 C CA . LEU A 1 190 ? -28.669 -23.486 74.866 1.00 90.12 190 LEU A CA 1
ATOM 1491 C C . LEU A 1 190 ? -29.798 -23.200 75.864 1.00 90.12 190 LEU A C 1
ATOM 1493 O O . LEU A 1 190 ? -29.762 -23.689 76.992 1.00 90.12 190 LEU A O 1
ATOM 1497 N N . SER A 1 191 ? -30.818 -22.443 75.459 1.00 91.94 191 SER A N 1
ATOM 1498 C CA . SER A 1 191 ? -31.962 -22.115 76.319 1.00 91.94 191 SER A CA 1
ATOM 1499 C C . SER A 1 191 ? -32.781 -23.356 76.681 1.00 91.94 191 SER A C 1
ATOM 1501 O O . SER A 1 191 ? -33.160 -23.526 77.844 1.00 91.94 191 SER A O 1
ATOM 1503 N N . ALA A 1 192 ? -33.010 -24.251 75.715 1.00 90.56 192 ALA A N 1
ATOM 1504 C CA . ALA A 1 192 ? -33.694 -25.523 75.935 1.00 90.56 192 ALA A CA 1
ATOM 1505 C C . ALA A 1 192 ? -32.894 -26.431 76.883 1.00 90.56 192 ALA A C 1
ATOM 1507 O O . ALA A 1 192 ? -33.440 -26.947 77.863 1.00 90.56 192 ALA A O 1
ATOM 1508 N N . SER A 1 193 ? -31.585 -26.551 76.647 1.00 90.31 193 SER A N 1
ATOM 1509 C CA . SER A 1 193 ? -30.661 -27.262 77.532 1.00 90.31 193 SER A CA 1
ATOM 1510 C C . SER A 1 193 ? -30.691 -26.707 78.967 1.00 90.31 193 SER A C 1
ATOM 1512 O O . SER A 1 193 ? -30.881 -27.454 79.930 1.00 90.31 193 SER A O 1
ATOM 1514 N N . HIS A 1 194 ? -30.589 -25.384 79.132 1.00 89.12 194 HIS A N 1
ATOM 1515 C CA . HIS A 1 194 ? -30.651 -24.730 80.441 1.00 89.12 194 HIS A CA 1
ATOM 1516 C C . HIS A 1 194 ? -31.995 -24.938 81.147 1.00 89.12 194 HIS A C 1
ATOM 1518 O O . HIS A 1 194 ? -32.028 -25.050 82.375 1.00 89.12 194 HIS A O 1
ATOM 1524 N N . SER A 1 195 ? -33.111 -24.989 80.412 1.00 90.38 195 SER A N 1
ATOM 1525 C CA . SER A 1 195 ? -34.410 -25.355 80.988 1.00 90.38 195 SER A CA 1
ATOM 1526 C C . SER A 1 195 ? -34.370 -26.768 81.562 1.00 90.38 195 SER A C 1
ATOM 1528 O O . SER A 1 195 ? -34.667 -26.955 82.739 1.00 90.38 195 SER A O 1
ATOM 1530 N N . LYS A 1 196 ? -33.896 -27.741 80.776 1.00 88.50 196 LYS A N 1
ATOM 1531 C CA . LYS A 1 196 ? -33.789 -29.140 81.201 1.00 88.50 196 LYS A CA 1
ATOM 1532 C C . LYS A 1 196 ? -32.884 -29.301 82.424 1.00 88.50 196 LYS A C 1
ATOM 1534 O O . LYS A 1 196 ? -33.226 -30.017 83.363 1.00 88.50 196 LYS A O 1
ATOM 1539 N N . LEU A 1 197 ? -31.753 -28.594 82.453 1.00 87.81 197 LEU A N 1
ATOM 1540 C CA . LEU A 1 197 ? -30.849 -28.593 83.601 1.00 87.81 197 LEU A CA 1
ATOM 1541 C C . LEU A 1 197 ? -31.537 -28.030 84.859 1.00 87.81 197 LEU A C 1
ATOM 1543 O O . LEU A 1 197 ? -31.451 -28.644 85.924 1.00 87.81 197 LEU A O 1
ATOM 1547 N N . ARG A 1 198 ? -32.279 -26.917 84.743 1.00 89.06 198 ARG A N 1
ATOM 1548 C CA . ARG A 1 198 ? -33.073 -26.358 85.854 1.00 89.06 198 ARG A CA 1
ATOM 1549 C C . ARG A 1 198 ? -34.125 -27.341 86.368 1.00 89.06 198 ARG A C 1
ATOM 1551 O O . ARG A 1 198 ? -34.222 -27.511 87.582 1.00 89.06 198 ARG A O 1
ATOM 1558 N N . ASP A 1 199 ? -34.835 -28.032 85.479 1.00 86.00 199 ASP A N 1
ATOM 1559 C CA . ASP A 1 199 ? -35.846 -29.028 85.857 1.00 86.00 199 ASP A CA 1
ATOM 1560 C C . ASP A 1 199 ? -35.221 -30.211 86.613 1.00 86.00 199 ASP A C 1
ATOM 1562 O O . ASP A 1 199 ? -35.724 -30.631 87.658 1.00 86.00 199 ASP A O 1
ATOM 1566 N N . THR A 1 200 ? -34.072 -30.715 86.144 1.00 85.12 200 THR A N 1
ATOM 1567 C CA . THR A 1 200 ? -33.346 -31.783 86.856 1.00 85.12 200 THR A CA 1
ATOM 1568 C C . THR A 1 200 ? -32.840 -31.333 88.226 1.00 85.12 200 THR A C 1
ATOM 1570 O O . THR A 1 200 ? -32.956 -32.086 89.192 1.00 85.12 200 THR A O 1
ATOM 1573 N N . MET A 1 201 ? -32.342 -30.097 88.344 1.00 85.62 201 MET A N 1
ATOM 1574 C CA . MET A 1 201 ? -31.892 -29.530 89.617 1.00 85.62 201 MET A CA 1
ATOM 1575 C C . MET A 1 201 ? -33.053 -29.369 90.606 1.00 85.62 201 MET A C 1
ATOM 1577 O O . MET A 1 201 ? -32.912 -29.713 91.779 1.00 85.62 201 MET A O 1
ATOM 1581 N N . ALA A 1 202 ? -34.218 -28.913 90.136 1.00 83.06 202 ALA A N 1
ATOM 1582 C CA . ALA A 1 202 ? -35.432 -28.842 90.945 1.00 83.06 202 ALA A CA 1
ATOM 1583 C C . ALA A 1 202 ? -35.873 -30.236 91.430 1.00 83.06 202 ALA A C 1
ATOM 1585 O O . ALA A 1 202 ? -36.197 -30.403 92.606 1.00 83.06 202 ALA A O 1
ATOM 1586 N N . GLY A 1 203 ? -35.811 -31.255 90.563 1.00 80.06 203 GLY A N 1
ATOM 1587 C CA . GLY A 1 203 ? -36.091 -32.648 90.929 1.00 80.06 203 GLY A CA 1
ATOM 1588 C C . GLY A 1 203 ? -35.147 -33.198 92.007 1.00 80.06 203 GLY A C 1
ATOM 1589 O O . GLY A 1 203 ? -35.605 -33.808 92.978 1.00 80.06 203 GLY A O 1
ATOM 1590 N N . ILE A 1 204 ? -33.839 -32.934 91.883 1.00 82.12 204 ILE A N 1
ATOM 1591 C CA . ILE A 1 204 ? -32.837 -33.275 92.908 1.00 82.12 204 ILE A CA 1
ATOM 1592 C C . ILE A 1 204 ? -33.172 -32.572 94.230 1.00 82.12 204 ILE A C 1
ATOM 1594 O O . ILE A 1 204 ? -33.264 -33.223 95.270 1.00 82.12 204 ILE A O 1
ATOM 1598 N N . HIS A 1 205 ? -33.390 -31.255 94.187 1.00 82.25 205 HIS A N 1
ATOM 1599 C CA . HIS A 1 205 ? -33.658 -30.435 95.367 1.00 82.25 205 HIS A CA 1
ATOM 1600 C C . HIS A 1 205 ? -34.909 -30.895 96.134 1.00 82.25 205 HIS A C 1
ATOM 1602 O O . HIS A 1 205 ? -34.849 -31.092 97.349 1.00 82.25 205 HIS A O 1
ATOM 1608 N N . ASN A 1 206 ? -36.026 -31.126 95.439 1.00 79.69 206 ASN A N 1
ATOM 1609 C CA . ASN A 1 206 ? -37.280 -31.565 96.062 1.00 79.69 206 ASN A CA 1
ATOM 1610 C C . ASN A 1 206 ? -37.152 -32.949 96.713 1.00 79.69 206 ASN A C 1
ATOM 1612 O O . ASN A 1 206 ? -37.669 -33.168 97.807 1.00 79.69 206 ASN A O 1
ATOM 1616 N N . THR A 1 207 ? -36.396 -33.858 96.088 1.00 75.12 207 THR A N 1
ATOM 1617 C CA . THR A 1 207 ? -36.132 -35.198 96.637 1.00 75.12 207 THR A CA 1
ATOM 1618 C C . THR A 1 207 ? -35.303 -35.131 97.921 1.00 75.12 207 THR A C 1
ATOM 1620 O O . THR A 1 207 ? -35.620 -35.819 98.887 1.00 75.12 207 THR A O 1
ATOM 1623 N N . ILE A 1 208 ? -34.272 -34.277 97.966 1.00 77.06 208 ILE A N 1
ATOM 1624 C CA . ILE A 1 208 ? -33.443 -34.072 99.168 1.00 77.06 208 ILE A CA 1
ATOM 1625 C C . ILE A 1 208 ? -34.275 -33.484 100.315 1.00 77.06 208 ILE A C 1
ATOM 1627 O O . ILE A 1 208 ? -34.106 -33.876 101.468 1.00 77.06 208 ILE A O 1
ATOM 1631 N N . ARG A 1 209 ? -35.181 -32.552 100.003 1.00 77.19 209 ARG A N 1
ATOM 1632 C CA . ARG A 1 209 ? -36.021 -31.863 100.990 1.00 77.19 209 ARG A CA 1
ATOM 1633 C C . ARG A 1 209 ? -37.239 -32.688 101.446 1.00 77.19 209 ARG A C 1
ATOM 1635 O O . ARG A 1 209 ? -37.882 -32.306 102.416 1.00 77.19 209 ARG A O 1
ATOM 1642 N N . MET A 1 210 ? -37.522 -33.820 100.791 1.00 67.81 210 MET A N 1
ATOM 1643 C CA . MET A 1 210 ? -38.711 -34.674 100.989 1.00 67.81 210 MET A CA 1
ATOM 1644 C C . MET A 1 210 ? -40.053 -33.962 100.717 1.00 67.81 210 MET A C 1
ATOM 1646 O O . MET A 1 210 ? -41.114 -34.465 101.083 1.00 67.81 210 MET A O 1
ATOM 1650 N N . ASP A 1 211 ? -40.014 -32.827 100.014 1.00 59.62 211 ASP A N 1
ATOM 1651 C CA . ASP A 1 211 ? -41.188 -32.072 99.568 1.00 59.62 211 ASP A CA 1
ATOM 1652 C C . ASP A 1 211 ? -41.573 -32.542 98.148 1.00 59.62 211 ASP A C 1
ATOM 1654 O O . ASP A 1 211 ? -41.254 -31.899 97.147 1.00 59.62 211 ASP A O 1
ATOM 1658 N N . GLY A 1 212 ? -42.209 -33.714 98.039 1.00 60.53 212 GLY A N 1
ATOM 1659 C CA . GLY A 1 212 ? -42.674 -34.284 96.764 1.00 60.53 212 GLY A CA 1
ATOM 1660 C C . GLY A 1 212 ? -42.769 -35.815 96.760 1.00 60.53 212 GLY A C 1
ATOM 1661 O O . GLY A 1 212 ? -42.202 -36.489 97.615 1.00 60.53 212 GLY A O 1
ATOM 1662 N N . GLY A 1 213 ? -43.512 -36.383 95.799 1.00 61.53 213 GLY A N 1
ATOM 1663 C CA . GLY A 1 213 ? -43.688 -37.837 95.662 1.00 61.53 213 GLY A CA 1
ATOM 1664 C C . GLY A 1 213 ? -42.362 -38.591 95.466 1.00 61.53 213 GLY A C 1
ATOM 1665 O O . GLY A 1 213 ? -41.449 -38.092 94.807 1.00 61.53 213 GLY A O 1
ATOM 1666 N N . TYR A 1 214 ? -42.254 -39.800 96.033 1.00 65.12 214 TYR A N 1
ATOM 1667 C CA . TYR A 1 214 ? -41.023 -40.601 96.026 1.00 65.12 214 TYR A CA 1
ATOM 1668 C C . TYR A 1 214 ? -40.567 -40.930 94.595 1.00 65.12 214 TYR A C 1
ATOM 1670 O O . TYR A 1 214 ? -41.148 -41.784 93.925 1.00 65.12 214 TYR A O 1
ATOM 1678 N N . THR A 1 215 ? -39.505 -40.263 94.138 1.00 69.81 215 THR A N 1
ATOM 1679 C CA . THR A 1 215 ? -38.832 -40.564 92.869 1.00 69.81 215 THR A CA 1
ATOM 1680 C C . THR A 1 215 ? -37.538 -41.328 93.171 1.00 69.81 215 THR A C 1
ATOM 1682 O O . THR A 1 215 ? -36.719 -40.835 93.949 1.00 69.81 215 THR A O 1
ATOM 1685 N N . PRO A 1 216 ? -37.308 -42.523 92.592 1.00 78.06 216 PRO A N 1
ATOM 1686 C CA . PRO A 1 216 ? -36.105 -43.304 92.872 1.00 78.06 216 PRO A CA 1
ATOM 1687 C C . PRO A 1 216 ? -34.818 -42.546 92.517 1.00 78.06 216 PRO A C 1
ATOM 1689 O O . PRO A 1 216 ? -34.688 -42.014 91.413 1.00 78.06 216 PRO A O 1
ATOM 1692 N N . LEU A 1 217 ? -33.823 -42.574 93.411 1.00 75.62 217 LEU A N 1
ATOM 1693 C CA . LEU A 1 217 ? -32.535 -41.879 93.245 1.00 75.62 217 LEU A CA 1
ATOM 1694 C C . LEU A 1 217 ? -31.837 -42.202 91.909 1.00 75.62 217 LEU A C 1
ATOM 1696 O O . LEU A 1 217 ? -31.265 -41.323 91.268 1.00 75.62 217 LEU A O 1
ATOM 1700 N N . ALA A 1 218 ? -31.932 -43.453 91.450 1.00 80.25 218 ALA A N 1
ATOM 1701 C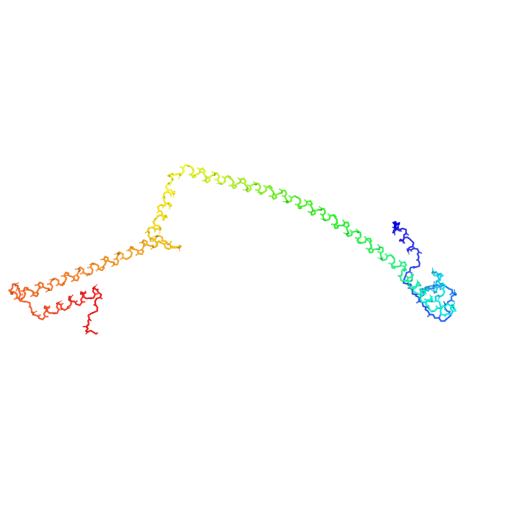 CA . ALA A 1 218 ? -31.363 -43.888 90.176 1.00 80.25 218 ALA A CA 1
ATOM 1702 C C . ALA A 1 218 ? -31.990 -43.181 88.957 1.00 80.25 218 ALA A C 1
ATOM 1704 O O . ALA A 1 218 ? -31.296 -42.918 87.976 1.00 80.25 218 ALA A O 1
ATOM 1705 N N . ALA A 1 219 ? -33.284 -42.848 89.004 1.00 80.31 219 ALA A N 1
ATOM 1706 C CA . ALA A 1 219 ? -33.952 -42.125 87.922 1.00 80.31 219 ALA A CA 1
ATOM 1707 C C . ALA A 1 219 ? -33.471 -40.666 87.852 1.00 80.31 219 ALA A C 1
ATOM 1709 O O . ALA A 1 219 ? -33.208 -40.152 86.766 1.00 80.31 219 ALA A O 1
ATOM 1710 N N . ILE A 1 220 ? -33.273 -40.038 89.013 1.00 77.88 220 ILE A N 1
ATOM 1711 C CA . ILE A 1 220 ? -32.795 -38.656 89.135 1.00 77.88 220 ILE A CA 1
ATOM 1712 C C . ILE A 1 220 ? -31.353 -38.530 88.636 1.00 77.88 220 ILE A C 1
ATOM 1714 O O . ILE A 1 220 ? -31.062 -37.660 87.818 1.00 77.88 220 ILE A O 1
ATOM 1718 N N . LEU A 1 221 ? -30.458 -39.421 89.075 1.00 81.69 221 LEU A N 1
ATOM 1719 C CA . LEU A 1 221 ? -29.051 -39.402 88.661 1.00 81.69 221 LEU A CA 1
ATOM 1720 C C . LEU A 1 221 ? -28.893 -39.613 87.149 1.00 81.69 221 LEU A C 1
ATOM 1722 O O . LEU A 1 221 ? -28.096 -38.927 86.511 1.00 81.69 221 LEU A O 1
ATOM 1726 N N . ASN A 1 222 ? -29.691 -40.504 86.555 1.00 84.81 222 ASN A N 1
ATOM 1727 C CA . ASN A 1 222 ? -29.691 -40.709 85.106 1.00 84.81 222 ASN A CA 1
ATOM 1728 C C . ASN A 1 222 ? -30.233 -39.493 84.339 1.00 84.81 222 ASN A C 1
ATOM 1730 O O . ASN A 1 222 ? -29.677 -39.132 83.303 1.00 84.81 222 ASN A O 1
ATOM 1734 N N . ALA A 1 223 ? -31.292 -38.845 84.836 1.00 83.81 223 ALA A N 1
ATOM 1735 C CA . ALA A 1 223 ? -31.829 -37.627 84.228 1.00 83.81 223 ALA A CA 1
ATOM 1736 C C . ALA A 1 223 ? -30.828 -36.462 84.304 1.00 83.81 223 ALA A C 1
ATOM 1738 O O . ALA A 1 223 ? -30.626 -35.764 83.311 1.00 83.81 223 ALA A O 1
ATOM 1739 N N . ALA A 1 224 ? -30.156 -36.301 85.446 1.00 83.69 224 ALA A N 1
ATOM 1740 C CA . ALA A 1 224 ? -29.128 -35.287 85.653 1.00 83.69 224 ALA A CA 1
ATOM 1741 C C . ALA A 1 224 ? -27.907 -35.505 84.747 1.00 83.69 224 ALA A C 1
ATOM 1743 O O . ALA A 1 224 ? -27.436 -34.559 84.120 1.00 83.69 224 ALA A O 1
ATOM 1744 N N . LYS A 1 225 ? -27.435 -36.754 84.615 1.00 85.88 225 LYS A N 1
ATOM 1745 C CA . LYS A 1 225 ? -26.333 -37.102 83.706 1.00 85.88 225 LYS A CA 1
ATOM 1746 C C . LYS A 1 225 ? -26.671 -36.755 82.251 1.00 85.88 225 LYS A C 1
ATOM 1748 O O . LYS A 1 225 ? -25.883 -36.079 81.601 1.00 85.88 225 LYS A O 1
ATOM 1753 N N . ARG A 1 226 ? -27.865 -37.126 81.770 1.00 85.06 226 ARG A N 1
ATOM 1754 C CA . ARG A 1 226 ? -28.301 -36.787 80.402 1.00 85.06 226 ARG A CA 1
ATOM 1755 C C . ARG A 1 226 ? -28.429 -35.282 80.180 1.00 85.06 226 ARG A C 1
ATOM 1757 O O . ARG A 1 226 ? -27.972 -34.785 79.161 1.00 85.06 226 ARG A O 1
ATOM 1764 N N . ALA A 1 227 ? -29.022 -34.545 81.122 1.00 85.06 227 ALA A N 1
ATOM 1765 C CA . ALA A 1 227 ? -29.133 -33.089 81.005 1.00 85.06 227 ALA A CA 1
ATOM 1766 C C . ALA A 1 227 ? -27.755 -32.403 80.995 1.00 85.06 227 ALA A C 1
ATOM 1768 O O . ALA A 1 227 ? -27.561 -31.420 80.284 1.00 85.06 227 ALA A O 1
ATOM 1769 N N . TYR A 1 228 ? -26.787 -32.936 81.746 1.00 83.00 228 TYR A N 1
ATOM 1770 C CA . TYR A 1 228 ? -25.403 -32.467 81.724 1.00 83.00 228 TYR A CA 1
ATOM 1771 C C . TYR A 1 228 ? -24.716 -32.734 80.375 1.00 83.00 228 TYR A C 1
ATOM 1773 O O . TYR A 1 228 ? -24.109 -31.824 79.812 1.00 83.00 228 TYR A O 1
ATOM 1781 N N . GLU A 1 229 ? -24.844 -33.946 79.833 1.00 85.06 229 GLU A N 1
ATOM 1782 C CA . GLU A 1 229 ? -24.268 -34.328 78.534 1.00 85.06 229 GLU A CA 1
ATOM 1783 C C . GLU A 1 229 ? -24.870 -33.522 77.373 1.00 85.06 229 GLU A C 1
ATOM 1785 O O . GLU A 1 229 ? -24.136 -32.981 76.545 1.00 85.06 229 GLU A O 1
ATOM 1790 N N . GLU A 1 230 ? -26.196 -33.362 77.351 1.00 84.38 230 GLU A N 1
ATOM 1791 C CA . GLU A 1 230 ? -26.899 -32.535 76.363 1.00 84.38 230 GLU A CA 1
ATOM 1792 C C . GLU A 1 230 ? -26.479 -31.060 76.449 1.00 84.38 230 GLU A C 1
ATOM 1794 O O . GLU A 1 230 ? -26.290 -30.404 75.424 1.00 84.38 230 GLU A O 1
ATOM 1799 N N . SER A 1 231 ? -26.260 -30.544 77.661 1.00 85.06 231 SER A N 1
ATOM 1800 C CA . SER A 1 231 ? -25.787 -29.174 77.864 1.00 85.06 231 SER A CA 1
ATOM 1801 C C . SER A 1 231 ? -24.359 -28.952 77.389 1.00 85.06 231 SER A C 1
ATOM 1803 O O . SER A 1 231 ? -24.082 -27.978 76.687 1.00 85.06 231 SER A O 1
ATOM 1805 N N . ALA A 1 232 ? -23.456 -29.877 77.707 1.00 82.31 232 ALA A N 1
ATOM 1806 C CA . ALA A 1 232 ? -22.079 -29.809 77.244 1.00 82.31 232 ALA A CA 1
ATOM 1807 C C . ALA A 1 232 ? -21.991 -29.891 75.711 1.00 82.31 232 ALA A C 1
ATOM 1809 O O . ALA A 1 232 ? -21.227 -29.138 75.103 1.00 82.31 232 ALA A O 1
ATOM 1810 N N . SER A 1 233 ? -22.823 -30.736 75.089 1.00 83.62 233 SER A N 1
ATOM 1811 C CA . SER A 1 233 ? -22.937 -30.834 73.632 1.00 83.62 233 SER A CA 1
ATOM 1812 C C . SER A 1 233 ? -23.416 -29.519 73.003 1.00 83.62 233 SER A C 1
ATOM 1814 O O . SER A 1 233 ? -22.727 -28.982 72.135 1.00 83.62 233 SER A O 1
ATOM 1816 N N . ALA A 1 234 ? -24.514 -28.931 73.499 1.00 82.81 234 ALA A N 1
ATOM 1817 C CA . ALA A 1 234 ? -25.047 -27.656 72.999 1.00 82.81 234 ALA A CA 1
ATOM 1818 C C . ALA A 1 234 ? -24.066 -26.477 73.183 1.00 82.81 234 ALA A C 1
ATOM 1820 O O . ALA A 1 234 ? -23.996 -25.560 72.363 1.00 82.81 234 ALA A O 1
ATOM 1821 N N . ALA A 1 235 ? -23.264 -26.498 74.250 1.00 79.94 235 ALA A N 1
ATOM 1822 C CA . ALA A 1 235 ? -22.241 -25.489 74.505 1.00 79.94 235 ALA A CA 1
ATOM 1823 C C . ALA A 1 235 ? -20.953 -25.691 73.676 1.00 79.94 235 ALA A C 1
ATOM 1825 O O . ALA A 1 235 ? -20.135 -24.771 73.600 1.00 79.94 235 ALA A O 1
ATOM 1826 N N . GLY A 1 236 ? -20.765 -26.852 73.037 1.00 76.81 236 GLY A N 1
ATOM 182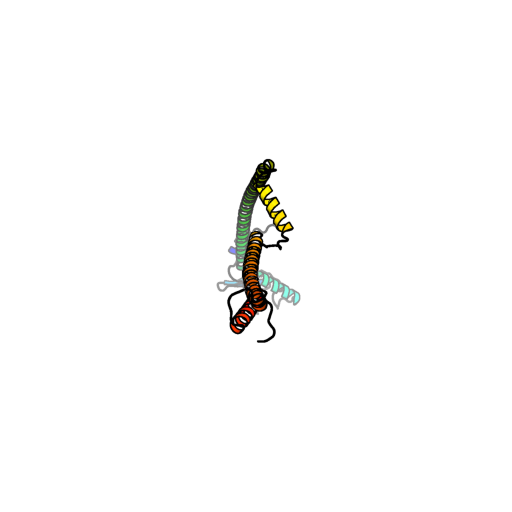7 C CA . GLY A 1 236 ? -19.525 -27.215 72.343 1.00 76.81 236 GLY A CA 1
ATOM 1828 C C . GLY A 1 236 ? -18.360 -27.535 73.290 1.00 76.81 236 GLY A C 1
ATOM 1829 O O . GLY A 1 236 ? -17.196 -27.408 72.913 1.00 76.81 236 GLY A O 1
ATOM 1830 N N . ILE A 1 237 ? -18.655 -27.926 74.532 1.00 74.31 237 ILE A N 1
ATOM 1831 C CA . ILE A 1 237 ? -17.661 -28.282 75.547 1.00 74.31 237 ILE A CA 1
ATOM 1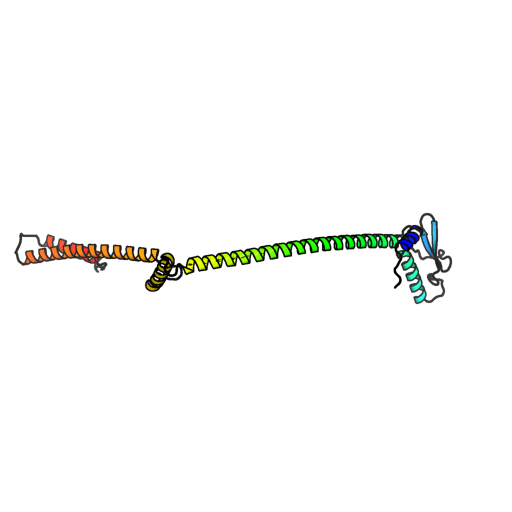832 C C . ILE A 1 237 ? -17.367 -29.782 75.424 1.00 74.31 237 ILE A C 1
ATOM 1834 O O . ILE A 1 237 ? -18.248 -30.610 75.642 1.00 74.31 237 ILE A O 1
ATOM 1838 N N . ARG A 1 238 ? -16.117 -30.160 75.114 1.00 58.34 238 ARG A N 1
ATOM 1839 C CA . ARG A 1 238 ? -15.694 -31.571 75.192 1.00 58.34 238 ARG A CA 1
ATOM 1840 C C . ARG A 1 238 ? -15.691 -32.025 76.649 1.00 58.34 238 ARG A C 1
ATOM 1842 O O . ARG A 1 238 ? -14.872 -31.553 77.440 1.00 58.34 238 ARG A O 1
ATOM 1849 N N . ILE A 1 239 ? -16.560 -32.971 76.989 1.00 58.31 239 ILE A N 1
ATOM 1850 C CA . ILE A 1 239 ? -16.530 -33.647 78.286 1.00 58.31 239 ILE A CA 1
ATOM 1851 C C . ILE A 1 239 ? -15.330 -34.603 78.274 1.00 58.31 239 ILE A C 1
ATOM 1853 O O . ILE A 1 239 ? -15.243 -35.484 77.424 1.00 58.31 239 ILE A O 1
ATOM 1857 N N . LYS A 1 240 ? -14.361 -34.418 79.180 1.00 48.16 240 LYS A N 1
ATOM 1858 C CA . LYS A 1 240 ? -13.241 -35.362 79.329 1.00 48.16 240 LYS A CA 1
ATOM 1859 C C . LYS A 1 240 ? -13.762 -36.656 79.958 1.00 48.16 240 LYS A C 1
ATOM 1861 O O . LYS A 1 240 ? -14.126 -36.635 81.131 1.00 48.16 240 LYS A O 1
ATOM 1866 N N . GLY A 1 241 ? -13.754 -37.755 79.204 1.00 57.31 241 GLY A N 1
ATOM 1867 C CA . GLY A 1 241 ? -14.118 -39.075 79.729 1.00 57.31 241 GLY A CA 1
ATOM 1868 C C . GLY A 1 241 ? -14.632 -40.114 78.728 1.00 57.31 241 GLY A C 1
ATOM 1869 O O . GLY A 1 241 ? -14.906 -41.225 79.170 1.00 57.31 241 GLY A O 1
ATOM 1870 N N . GLU A 1 242 ? -14.738 -39.793 77.436 1.00 41.16 242 GLU A N 1
ATOM 1871 C CA . GLU A 1 242 ? -14.894 -40.783 76.353 1.00 41.16 242 GLU A CA 1
ATOM 1872 C C . GLU A 1 242 ? -13.593 -40.946 75.562 1.00 41.16 242 GLU A C 1
ATOM 1874 O O . GLU A 1 242 ? -12.921 -39.913 75.313 1.00 41.16 242 GLU A O 1
#

Radius of gyration: 59.43 Å; chains: 1; bounding box: 98×63×149 Å

Foldseek 3Di:
DDDDDLVVLLVVLVPDDDDQWDFDADPPPDPAQFQWTQDPVPGTDGDDGQQLCHPVNPDDPVSNVVSVVVSVVPSCVHSVNSNVVSVVVVVVVVVVVVVVVVVVVVVVVVVVVVVVVVVVVVVVVVVVVVVVVVVCVVVVVVPPPPVVVVVVVVVVLCVVVVADDVGDPVVVVVVVVVVVVVVVVLVVQLVVLVVLLVVLVVVVVCCVVVVDDDDDPVVSVVSNVVSVVSNCVSVVHDDPDD

Organism: Escherichia coli (NCBI:txid562)

Sequence (242 aa):
MSKIDYQALREIAEKATCGVWSLEYGEGRFDGDDALIHREAAGYIPICRIEGAHPESCFDEDFQMEQQANAEFIAAANPATVLALLDELERNQQYIKRRDQENEDIALTVGRLRVELEGKDSKIANLTAERDALREGEMGDARHSNTRAAADIYFQLVEECEIPAGGSLVEYVDDMREKLEAAEKRIAELSASHSKLRDTMAGIHNTIRMDGGYTPLAAILNAAKRAYEESASAAGIRIKGE

Secondary structure (DSSP, 8-state):
-PPP-HHHHHHHHHHS--S-------TT---TTEEEEEETTTEEEEEEE-TT-STTS-S-HHHHHHHHHHHHHHHHT-HHHHHHHHHHHHHHHHHHHHHHHHHHHHHHHHHHHHHHHHHHHHHHHHHHHHHHHHHHHHHHSGGG-HHHHHHHHHHHHHHHTTPPTT--HHHHHHHHHHHHHHHHHHHHHHHHHHHHHHHHHHHHHHHHHT-SS---HHHHHHHHHHHHHHHHHHHT---TT-